Protein AF-0000000080536271 (afdb_homodimer)

Structure (mmCIF, N/CA/C/O backbone):
data_AF-0000000080536271-model_v1
#
loop_
_entity.id
_entity.type
_entity.pdbx_description
1 polymer Ferredoxin
#
loop_
_atom_site.group_PDB
_atom_site.id
_atom_site.type_symbol
_atom_site.label_atom_id
_atom_site.label_alt_id
_atom_site.label_comp_id
_atom_site.label_asym_id
_atom_site.label_entity_id
_atom_site.label_seq_id
_atom_site.pdbx_PDB_ins_code
_atom_site.Cartn_x
_atom_site.Cartn_y
_atom_site.Cartn_z
_atom_site.occupancy
_atom_site.B_iso_or_equiv
_atom_site.auth_seq_id
_atom_site.auth_comp_id
_atom_site.auth_asym_id
_atom_site.auth_atom_id
_atom_site.pdbx_PDB_model_num
ATOM 1 N N . MET A 1 1 ? -22.688 24.406 1.261 1 42.78 1 MET A N 1
ATOM 2 C CA . MET A 1 1 ? -21.469 23.625 1.062 1 42.78 1 MET A CA 1
ATOM 3 C C . MET A 1 1 ? -20.656 23.547 2.35 1 42.78 1 MET A C 1
ATOM 5 O O . MET A 1 1 ? -20.25 24.562 2.893 1 42.78 1 MET A O 1
ATOM 9 N N . THR A 1 2 ? -21.062 22.594 3.182 1 51.91 2 THR A N 1
ATOM 10 C CA . THR A 1 2 ? -20.422 22.609 4.492 1 51.91 2 THR A CA 1
ATOM 11 C C . THR A 1 2 ? -18.906 22.75 4.355 1 51.91 2 THR A C 1
ATOM 13 O O . THR A 1 2 ? -18.312 22.203 3.43 1 51.91 2 THR A O 1
ATOM 16 N N . ALA A 1 3 ? -18.406 23.797 4.797 1 64.56 3 ALA A N 1
ATOM 17 C CA . ALA A 1 3 ? -16.984 24.078 4.746 1 64.56 3 ALA A CA 1
ATOM 18 C C . ALA A 1 3 ? -16.172 22.844 5.129 1 64.56 3 ALA A C 1
ATOM 20 O O . ALA A 1 3 ? -16.562 22.078 6.012 1 64.56 3 ALA A O 1
ATOM 21 N N . PRO A 1 4 ? -15.195 22.516 4.277 1 75.56 4 PRO A N 1
ATOM 22 C CA . PRO A 1 4 ? -14.375 21.359 4.672 1 75.56 4 PRO A CA 1
ATOM 23 C C . PRO A 1 4 ? -13.891 21.453 6.117 1 75.56 4 PRO A C 1
ATOM 25 O O . PRO A 1 4 ? -13.578 22.547 6.598 1 75.56 4 PRO A O 1
ATOM 28 N N . ALA A 1 5 ? -14.109 20.484 6.859 1 90.81 5 ALA A N 1
ATOM 29 C CA . ALA A 1 5 ? -13.656 20.422 8.25 1 90.81 5 ALA A CA 1
ATOM 30 C C . ALA A 1 5 ? -12.141 20.328 8.328 1 90.81 5 ALA A C 1
ATOM 32 O O . ALA A 1 5 ? -11.516 19.609 7.539 1 90.81 5 ALA A O 1
ATOM 33 N N . ALA A 1 6 ? -11.539 21.234 9.281 1 97.44 6 ALA A N 1
ATOM 34 C CA . ALA A 1 6 ? -10.102 21.156 9.523 1 97.44 6 ALA A CA 1
ATOM 35 C C . ALA A 1 6 ? -9.703 19.766 10.016 1 97.44 6 ALA A C 1
ATOM 37 O O . ALA A 1 6 ? -10.445 19.125 10.766 1 97.44 6 ALA A O 1
ATOM 38 N N . LEU A 1 7 ? -8.477 19.375 9.523 1 98.5 7 LEU A N 1
ATOM 39 C CA . LEU A 1 7 ? -7.93 18.125 10.016 1 98.5 7 LEU A CA 1
ATOM 40 C C . LEU A 1 7 ? -7.41 18.281 11.445 1 98.5 7 LEU A C 1
ATOM 42 O O . LEU A 1 7 ? -7.637 17.422 12.289 1 98.5 7 LEU A O 1
ATOM 46 N N . ILE A 1 8 ? -6.719 19.391 11.703 1 98.62 8 ILE A N 1
ATOM 47 C CA . ILE A 1 8 ? -6.027 19.625 12.961 1 98.62 8 ILE A CA 1
ATOM 48 C C . ILE A 1 8 ? -5.543 21.078 13.016 1 98.62 8 ILE A C 1
ATOM 50 O O . ILE A 1 8 ? -5.363 21.719 11.977 1 98.62 8 ILE A O 1
ATOM 54 N N . ALA A 1 9 ? -5.367 21.594 14.18 1 98.75 9 ALA A N 1
ATOM 55 C CA . ALA A 1 9 ? -4.688 22.875 14.328 1 98.75 9 ALA A CA 1
ATOM 56 C C . ALA A 1 9 ? -3.189 22.734 14.078 1 98.75 9 ALA A C 1
ATOM 58 O O . ALA A 1 9 ? -2.568 21.766 14.516 1 98.75 9 ALA A O 1
ATOM 59 N N . LEU A 1 10 ? -2.605 23.719 13.375 1 98.75 10 LEU A N 1
ATOM 60 C CA . LEU A 1 10 ? -1.175 23.672 13.094 1 98.75 10 LEU A CA 1
ATOM 61 C C . LEU A 1 10 ? -0.371 23.578 14.383 1 98.75 10 LEU A C 1
ATOM 63 O O . LEU A 1 10 ? 0.585 22.812 14.469 1 98.75 10 LEU A O 1
ATOM 67 N N . ASP A 1 11 ? -0.812 24.281 15.43 1 98.5 11 ASP A N 1
ATOM 68 C CA . ASP A 1 11 ? -0.048 24.375 16.672 1 98.5 11 ASP A CA 1
ATOM 69 C C . ASP A 1 11 ? -0.195 23.109 17.5 1 98.5 11 ASP A C 1
ATOM 71 O O . ASP A 1 11 ? 0.504 22.922 18.5 1 98.5 11 ASP A O 1
ATOM 75 N N . ALA A 1 12 ? -1.083 22.203 17.094 1 98.56 12 ALA A N 1
ATOM 76 C CA . ALA A 1 12 ? -1.196 20.906 17.75 1 98.56 12 ALA A CA 1
ATOM 77 C C . ALA A 1 12 ? -0.072 19.969 17.328 1 98.56 12 ALA A C 1
ATOM 79 O O . ALA A 1 12 ? 0.157 18.938 17.953 1 98.56 12 ALA A O 1
ATOM 80 N N . ILE A 1 13 ? 0.615 20.312 16.219 1 98.69 13 ILE A N 1
ATOM 81 C CA . ILE A 1 13 ? 1.808 19.594 15.789 1 98.69 13 ILE A CA 1
ATOM 82 C C . ILE A 1 13 ? 3.051 20.422 16.109 1 98.69 13 ILE A C 1
ATOM 84 O O . ILE A 1 13 ? 3.23 21.516 15.57 1 98.69 13 ILE A O 1
ATOM 88 N N . ALA A 1 14 ? 3.861 19.891 16.984 1 98.44 14 ALA A N 1
ATOM 89 C CA . ALA A 1 14 ? 5.113 20.594 17.234 1 98.44 14 ALA A CA 1
ATOM 90 C C . ALA A 1 14 ? 5.926 20.734 15.938 1 98.44 14 ALA A C 1
ATOM 92 O O . ALA A 1 14 ? 5.883 19.844 15.078 1 98.44 14 ALA A O 1
ATOM 93 N N . ASP A 1 15 ? 6.684 21.828 15.805 1 98.31 15 ASP A N 1
ATOM 94 C CA . ASP A 1 15 ? 7.539 21.984 14.633 1 98.31 15 ASP A CA 1
ATOM 95 C C . ASP A 1 15 ? 8.539 20.844 14.523 1 98.31 15 ASP A C 1
ATOM 97 O O . ASP A 1 15 ? 9.172 20.469 15.508 1 98.31 15 ASP A O 1
ATOM 101 N N . GLY A 1 16 ? 8.633 20.234 13.375 1 97.81 16 GLY A N 1
ATOM 102 C CA . GLY A 1 16 ? 9.547 19.125 13.141 1 97.81 16 GLY A CA 1
ATOM 103 C C . GLY A 1 16 ? 9.008 17.797 13.625 1 97.81 16 GLY A C 1
ATOM 104 O O . GLY A 1 16 ? 9.734 16.812 13.688 1 97.81 16 GLY A O 1
ATOM 105 N N . ALA A 1 17 ? 7.691 17.75 13.953 1 98.25 17 ALA A N 1
ATOM 106 C CA . ALA A 1 17 ? 7.129 16.547 14.539 1 98.25 17 ALA A CA 1
ATOM 107 C C . ALA A 1 17 ? 6.051 15.945 13.633 1 98.25 17 ALA A C 1
ATOM 109 O O . ALA A 1 17 ? 5.664 16.562 12.633 1 98.25 17 ALA A O 1
ATOM 110 N N . PHE A 1 18 ? 5.707 14.742 13.953 1 98.75 18 PHE A N 1
ATOM 111 C CA . PHE A 1 18 ? 4.641 14.023 13.266 1 98.75 18 PHE A CA 1
ATOM 112 C C . PHE A 1 18 ? 3.34 14.102 14.047 1 98.75 18 PHE A C 1
ATOM 114 O O . PHE A 1 18 ? 3.354 14.289 15.266 1 98.75 18 PHE A O 1
ATOM 121 N N . ALA A 1 19 ? 2.268 13.938 13.391 1 98.75 19 ALA A N 1
ATOM 122 C CA . ALA A 1 19 ? 0.952 13.695 13.977 1 98.75 19 ALA A CA 1
ATOM 123 C C . ALA A 1 19 ? 0.14 12.727 13.117 1 98.75 19 ALA A C 1
ATOM 125 O O . ALA A 1 19 ? 0.447 12.523 11.938 1 98.75 19 ALA A O 1
ATOM 126 N N . GLU A 1 20 ? -0.787 12.062 13.711 1 98.81 20 GLU A N 1
ATOM 127 C CA . GLU A 1 20 ? -1.735 11.203 13.016 1 98.81 20 GLU A CA 1
ATOM 128 C C . GLU A 1 20 ? -3.145 11.781 13.055 1 98.81 20 GLU A C 1
ATOM 130 O O . GLU A 1 20 ? -3.578 12.305 14.086 1 98.81 20 GLU A O 1
ATOM 135 N N . VAL A 1 21 ? -3.85 11.789 11.922 1 98.62 21 VAL A N 1
ATOM 136 C CA . VAL A 1 21 ? -5.25 12.188 11.875 1 98.62 21 VAL A CA 1
ATOM 137 C C . VAL A 1 21 ? -6.027 11.25 10.961 1 98.62 21 VAL A C 1
ATOM 139 O O . VAL A 1 21 ? -5.441 10.602 10.086 1 98.62 21 VAL A O 1
ATOM 142 N N . GLU A 1 22 ? -7.305 11.086 11.227 1 97.81 22 GLU A N 1
ATOM 143 C CA . GLU A 1 22 ? -8.211 10.438 10.281 1 97.81 22 GLU A CA 1
ATOM 144 C C . GLU A 1 22 ? -8.836 11.453 9.328 1 97.81 22 GLU A C 1
ATOM 146 O O . GLU A 1 22 ? -9.219 12.547 9.75 1 97.81 22 GLU A O 1
ATOM 151 N N . ALA A 1 23 ? -8.922 11.125 8.086 1 97.56 23 ALA A N 1
ATOM 152 C CA . ALA A 1 23 ? -9.523 11.992 7.074 1 97.56 23 ALA A CA 1
ATOM 153 C C . ALA A 1 23 ? -10.258 11.172 6.016 1 97.56 23 ALA A C 1
ATOM 155 O O . ALA A 1 23 ? -9.945 9.992 5.805 1 97.56 23 ALA A O 1
ATOM 156 N N . VAL A 1 24 ? -11.242 11.797 5.336 1 95.81 24 VAL A N 1
ATOM 157 C CA . VAL A 1 24 ? -11.906 11.156 4.207 1 95.81 24 VAL A CA 1
ATOM 158 C C . VAL A 1 24 ? -11.117 11.422 2.926 1 95.81 24 VAL A C 1
ATOM 160 O O . VAL A 1 24 ? -11.016 12.562 2.477 1 95.81 24 VAL A O 1
ATOM 163 N N . VAL A 1 25 ? -10.516 10.383 2.443 1 93.44 25 VAL A N 1
ATOM 164 C CA . VAL A 1 25 ? -9.773 10.445 1.19 1 93.44 25 VAL A CA 1
ATOM 165 C C . VAL A 1 25 ? -10.422 9.523 0.159 1 93.44 25 VAL A C 1
ATOM 167 O O . VAL A 1 25 ? -10.609 8.328 0.41 1 93.44 25 VAL A O 1
ATOM 170 N N . ASP A 1 26 ? -10.805 10.086 -0.942 1 88.94 26 ASP A N 1
ATOM 171 C CA . ASP A 1 26 ? -11.461 9.336 -2.01 1 88.94 26 ASP A CA 1
ATOM 172 C C . ASP A 1 26 ? -12.688 8.586 -1.488 1 88.94 26 ASP A C 1
ATOM 174 O O . ASP A 1 26 ? -12.93 7.441 -1.873 1 88.94 26 ASP A O 1
ATOM 178 N N . GLY A 1 27 ? -13.297 9.25 -0.537 1 91.5 27 GLY A N 1
ATOM 179 C CA . GLY A 1 27 ? -14.562 8.727 -0.056 1 91.5 27 GLY A CA 1
ATOM 180 C C . GLY A 1 27 ? -14.414 7.75 1.097 1 91.5 27 GLY A C 1
ATOM 181 O O . GLY A 1 27 ? -15.406 7.281 1.654 1 91.5 27 GLY A O 1
ATOM 182 N N . ASP A 1 28 ? -13.227 7.473 1.483 1 94.44 28 ASP A N 1
ATOM 183 C CA . ASP A 1 28 ? -12.977 6.508 2.551 1 94.44 28 ASP A CA 1
ATOM 184 C C . ASP A 1 28 ? -12.281 7.172 3.736 1 94.44 28 ASP A C 1
ATOM 186 O O . ASP A 1 28 ? -11.523 8.125 3.562 1 94.44 28 ASP A O 1
ATOM 190 N N . ALA A 1 29 ? -12.57 6.637 4.906 1 96.44 29 ALA A N 1
ATOM 191 C CA . ALA A 1 29 ? -11.82 7.066 6.082 1 96.44 29 ALA A CA 1
ATOM 192 C C . ALA A 1 29 ? -10.398 6.512 6.066 1 96.44 29 ALA A C 1
ATOM 194 O O . ALA A 1 29 ? -10.203 5.293 6.035 1 96.44 29 ALA A O 1
ATOM 195 N N . GLU A 1 30 ? -9.445 7.383 6.039 1 97.06 30 GLU A N 1
ATOM 196 C CA . GLU A 1 30 ? -8.039 6.996 5.984 1 97.06 30 GLU A CA 1
ATOM 197 C C . GLU A 1 30 ? -7.25 7.617 7.133 1 97.06 30 GLU A C 1
ATOM 199 O O . GLU A 1 30 ? -7.52 8.758 7.531 1 97.06 30 GLU A O 1
ATOM 204 N N . SER A 1 31 ? -6.262 6.879 7.621 1 98.38 31 SER A N 1
ATOM 205 C CA . SER A 1 31 ? -5.281 7.43 8.547 1 98.38 31 SER A CA 1
ATOM 206 C C . SER A 1 31 ? -4.141 8.117 7.805 1 98.38 31 SER A C 1
ATOM 208 O O . SER A 1 31 ? -3.592 7.562 6.852 1 98.38 31 SER A O 1
ATOM 210 N N . LEU A 1 32 ? -3.816 9.336 8.25 1 98.81 32 LEU A N 1
ATOM 211 C CA . LEU A 1 32 ? -2.723 10.094 7.652 1 98.81 32 LEU A CA 1
ATOM 212 C C . LEU A 1 32 ? -1.604 10.32 8.664 1 98.81 32 LEU A C 1
ATOM 214 O O . LEU A 1 32 ? -1.862 10.484 9.859 1 98.81 32 LEU A O 1
ATOM 218 N N . VAL A 1 33 ? -0.372 10.32 8.188 1 98.88 33 VAL A N 1
ATOM 219 C CA . VAL A 1 33 ? 0.74 10.898 8.938 1 98.88 33 VAL A CA 1
ATOM 220 C C . VAL A 1 33 ? 1.027 12.305 8.43 1 98.88 33 VAL A C 1
ATOM 222 O O . VAL A 1 33 ? 1.15 12.523 7.219 1 98.88 33 VAL A O 1
ATOM 225 N N . LEU A 1 34 ? 1.017 13.234 9.336 1 98.88 34 LEU A N 1
ATOM 226 C CA . LEU A 1 34 ? 1.375 14.625 9.062 1 98.88 34 LEU A CA 1
ATOM 227 C C . LEU A 1 34 ? 2.779 14.93 9.57 1 98.88 34 LEU A C 1
ATOM 229 O O . LEU A 1 34 ? 3.182 14.445 10.625 1 98.88 34 LEU A O 1
ATOM 233 N N . TYR A 1 35 ? 3.51 15.688 8.828 1 98.88 35 TYR A N 1
ATOM 234 C CA . TYR A 1 35 ? 4.793 16.234 9.25 1 98.88 35 TYR A CA 1
ATOM 235 C C . TYR A 1 35 ? 4.785 17.766 9.148 1 98.88 35 TYR A C 1
ATOM 237 O O . TYR A 1 35 ? 4.527 18.312 8.078 1 98.88 35 TYR A O 1
ATOM 245 N N . ARG A 1 36 ? 5.082 18.422 10.242 1 98.69 36 ARG A N 1
ATOM 246 C CA . ARG A 1 36 ? 5.16 19.875 10.219 1 98.69 36 ARG A CA 1
ATOM 247 C C . ARG A 1 36 ? 6.598 20.344 10.016 1 98.69 36 ARG A C 1
ATOM 249 O O . ARG A 1 36 ? 7.512 19.875 10.695 1 98.69 36 ARG A O 1
ATOM 256 N N . ASP A 1 37 ? 6.789 21.188 9.148 1 98 37 ASP A N 1
ATOM 257 C CA . ASP A 1 37 ? 8.031 21.906 8.891 1 98 37 ASP A CA 1
ATOM 258 C C . ASP A 1 37 ? 7.789 23.422 8.82 1 98 37 ASP A C 1
ATOM 260 O O . ASP A 1 37 ? 7.512 23.953 7.742 1 98 37 ASP A O 1
ATOM 264 N N . GLY A 1 38 ? 7.977 24.047 9.938 1 97.88 38 GLY A N 1
ATOM 265 C CA . GLY A 1 38 ? 7.613 25.453 10.039 1 97.88 38 GLY A CA 1
ATOM 266 C C . GLY A 1 38 ? 6.137 25.703 9.797 1 97.88 38 GLY A C 1
ATOM 267 O O . GLY A 1 38 ? 5.285 25.172 10.516 1 97.88 38 GLY A O 1
ATOM 268 N N . ALA A 1 39 ? 5.844 26.469 8.75 1 98.12 39 ALA A N 1
ATOM 269 C CA . ALA A 1 39 ? 4.461 26.812 8.43 1 98.12 39 ALA A CA 1
ATOM 270 C C . ALA A 1 39 ? 3.859 25.812 7.449 1 98.12 39 ALA A C 1
ATOM 272 O O . ALA A 1 39 ? 2.68 25.922 7.102 1 98.12 39 ALA A O 1
ATOM 273 N N . GLN A 1 40 ? 4.645 24.891 7.051 1 97.69 40 GLN A N 1
ATOM 274 C CA . GLN A 1 40 ? 4.195 23.906 6.062 1 97.69 40 GLN A CA 1
ATOM 275 C C . GLN A 1 40 ? 3.9 22.562 6.715 1 97.69 40 GLN A C 1
ATOM 277 O O . GLN A 1 40 ? 4.477 22.234 7.754 1 97.69 40 GLN A O 1
ATOM 282 N N . VAL A 1 41 ? 2.93 21.891 6.156 1 98.69 41 VAL A N 1
ATOM 283 C CA . VAL A 1 41 ? 2.611 20.531 6.57 1 98.69 41 VAL A CA 1
ATOM 284 C C . VAL A 1 41 ? 2.578 19.609 5.352 1 98.69 41 VAL A C 1
ATOM 286 O O . VAL A 1 41 ? 2.035 19.984 4.309 1 98.69 41 VAL A O 1
ATOM 289 N N . ARG A 1 42 ? 3.24 18.484 5.457 1 98.62 42 ARG A N 1
ATOM 290 C CA . ARG A 1 42 ? 3.113 17.391 4.48 1 98.62 42 ARG A CA 1
ATOM 291 C C . ARG A 1 42 ? 2.299 16.234 5.051 1 98.62 42 ARG A C 1
ATOM 293 O O . ARG A 1 42 ? 2.314 16 6.258 1 98.62 42 ARG A O 1
ATOM 300 N N . ALA A 1 43 ? 1.587 15.602 4.188 1 98.75 43 ALA A N 1
ATOM 301 C CA . ALA A 1 43 ? 0.743 14.492 4.621 1 98.75 43 ALA A CA 1
ATOM 302 C C . ALA A 1 43 ? 0.88 13.297 3.676 1 98.75 43 ALA A C 1
ATOM 304 O O . ALA A 1 43 ? 0.995 13.469 2.461 1 98.75 43 ALA A O 1
ATOM 305 N N . PHE A 1 44 ? 0.848 12.141 4.188 1 98.44 44 PHE A N 1
ATOM 306 C CA . PHE A 1 44 ? 0.842 10.859 3.479 1 98.44 44 PHE A CA 1
ATOM 307 C C . PHE A 1 44 ? -0.181 9.914 4.09 1 98.44 44 PHE A C 1
ATOM 309 O O . PHE A 1 44 ? -0.566 10.062 5.25 1 98.44 44 PHE A O 1
ATOM 316 N N . LEU A 1 45 ? -0.667 8.984 3.271 1 98.19 45 LEU A N 1
ATOM 317 C CA . LEU A 1 45 ? -1.376 7.879 3.904 1 98.19 45 LEU A CA 1
ATOM 318 C C . LEU A 1 45 ? -0.484 7.168 4.918 1 98.19 45 LEU A C 1
ATOM 320 O O . LEU A 1 45 ? 0.696 6.926 4.652 1 98.19 45 LEU A O 1
ATOM 324 N N . ASN A 1 46 ? -0.979 6.855 6.086 1 98.69 46 ASN A N 1
ATOM 325 C CA . ASN A 1 46 ? -0.262 6.148 7.145 1 98.69 46 ASN A CA 1
ATOM 326 C C . ASN A 1 46 ? -0.154 4.656 6.844 1 98.69 46 ASN A C 1
ATOM 328 O O . ASN A 1 46 ? -0.52 3.822 7.676 1 98.69 46 ASN A O 1
ATOM 332 N N . ILE A 1 47 ? 0.338 4.355 5.672 1 97.56 47 ILE A N 1
ATOM 333 C CA . ILE A 1 47 ? 0.472 2.998 5.156 1 97.56 47 ILE A CA 1
ATOM 334 C C . ILE A 1 47 ? 1.81 2.85 4.438 1 97.56 47 ILE A C 1
ATOM 336 O O . ILE A 1 47 ? 2.133 3.641 3.545 1 97.56 47 ILE A O 1
ATOM 340 N N . CYS A 1 48 ? 2.584 1.888 4.805 1 97.62 48 CYS A N 1
ATOM 341 C CA . CYS A 1 48 ? 3.875 1.644 4.168 1 97.62 48 CYS A CA 1
ATOM 342 C C . CYS A 1 48 ? 3.705 0.848 2.879 1 97.62 48 CYS A C 1
ATOM 344 O O . CYS A 1 48 ? 3.059 -0.201 2.871 1 97.62 48 CYS A O 1
ATOM 346 N N . PRO A 1 49 ? 4.246 1.227 1.81 1 95.31 49 PRO A N 1
ATOM 347 C CA . PRO A 1 49 ? 4.07 0.524 0.536 1 95.31 49 PRO A CA 1
ATOM 348 C C . PRO A 1 49 ? 4.723 -0.856 0.529 1 95.31 49 PRO A C 1
ATOM 350 O O . PRO A 1 49 ? 4.473 -1.657 -0.375 1 95.31 49 PRO A O 1
ATOM 353 N N . HIS A 1 50 ? 5.539 -1.218 1.528 1 94.12 50 HIS A N 1
ATOM 354 C CA . HIS A 1 50 ? 6.23 -2.502 1.583 1 94.12 50 HIS A CA 1
ATOM 355 C C . HIS A 1 50 ? 5.238 -3.654 1.698 1 94.12 50 HIS A C 1
ATOM 357 O O . HIS A 1 50 ? 5.281 -4.598 0.903 1 94.12 50 HIS A O 1
ATOM 363 N N . ALA A 1 51 ? 4.34 -3.475 2.68 1 93 51 ALA A N 1
ATOM 364 C CA . ALA A 1 51 ? 3.418 -4.578 2.936 1 93 51 ALA A CA 1
ATOM 365 C C . ALA A 1 51 ? 2.057 -4.062 3.395 1 93 51 ALA A C 1
ATOM 367 O O . ALA A 1 51 ? 1.254 -4.82 3.945 1 93 51 ALA A O 1
ATOM 368 N N . GLY A 1 52 ? 1.841 -2.754 3.285 1 94.5 52 GLY A N 1
ATOM 369 C CA . GLY A 1 52 ? 0.536 -2.189 3.588 1 94.5 52 GLY A CA 1
ATOM 370 C C . GLY A 1 52 ? 0.293 -2.012 5.074 1 94.5 52 GLY A C 1
ATOM 371 O O . GLY A 1 52 ? -0.842 -1.786 5.5 1 94.5 52 GLY A O 1
ATOM 372 N N . ARG A 1 53 ? 1.331 -2.092 5.793 1 95.88 53 ARG A N 1
ATOM 373 C CA . ARG A 1 53 ? 1.196 -1.908 7.234 1 95.88 53 ARG A CA 1
ATOM 374 C C . ARG A 1 53 ? 1.244 -0.429 7.605 1 95.88 53 ARG A C 1
ATOM 376 O O . ARG A 1 53 ? 1.771 0.389 6.848 1 95.88 53 ARG A O 1
ATOM 383 N N . ARG A 1 54 ? 0.717 -0.165 8.812 1 97.38 54 ARG A N 1
ATOM 384 C CA . ARG A 1 54 ? 0.82 1.201 9.312 1 97.38 54 ARG A CA 1
ATOM 385 C C . ARG A 1 54 ? 2.273 1.576 9.586 1 97.38 54 ARG A C 1
ATOM 387 O O . ARG A 1 54 ? 3.057 0.748 10.055 1 97.38 54 ARG A O 1
ATOM 394 N N . LEU A 1 55 ? 2.537 2.869 9.438 1 98.62 55 LEU A N 1
ATOM 395 C CA . LEU A 1 55 ? 3.875 3.402 9.664 1 98.62 55 LEU A CA 1
ATOM 396 C C . LEU A 1 55 ? 4.137 3.594 11.156 1 98.62 55 LEU A C 1
ATOM 398 O O . LEU A 1 55 ? 5.266 3.434 11.617 1 98.62 55 LEU A O 1
ATOM 402 N N . ASP A 1 56 ? 3.129 3.99 11.922 1 98.62 56 ASP A N 1
ATOM 403 C CA . ASP A 1 56 ? 3.287 4.27 13.344 1 98.62 56 ASP A CA 1
ATOM 404 C C . ASP A 1 56 ? 3.256 2.982 14.164 1 98.62 56 ASP A C 1
ATOM 406 O O . ASP A 1 56 ? 2.568 2.025 13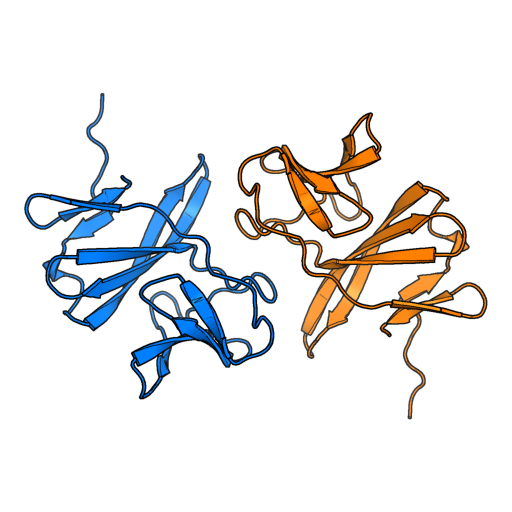.797 1 98.62 56 ASP A O 1
ATOM 410 N N . TRP A 1 57 ? 4.035 2.908 15.203 1 98 57 TRP A N 1
ATOM 411 C CA . TRP A 1 57 ? 4.105 1.686 15.992 1 98 57 TRP A CA 1
ATOM 412 C C . TRP A 1 57 ? 2.959 1.621 17 1 98 57 TRP A C 1
ATOM 414 O O . TRP A 1 57 ? 2.678 0.56 17.562 1 98 57 TRP A O 1
ATOM 424 N N . ALA A 1 58 ? 2.389 2.717 17.312 1 97.88 58 ALA A N 1
ATOM 425 C CA . ALA A 1 58 ? 1.138 2.943 18.031 1 97.88 58 ALA A CA 1
ATOM 426 C C . ALA A 1 58 ? 0.399 4.16 17.484 1 97.88 58 ALA A C 1
ATOM 428 O O . ALA A 1 58 ? 0.984 4.977 16.766 1 97.88 58 ALA A O 1
ATOM 429 N N . PRO A 1 59 ? -0.931 4.262 17.688 1 96.44 59 PRO A N 1
ATOM 430 C CA . PRO A 1 59 ? -1.678 5.363 17.062 1 96.44 59 PRO A CA 1
ATOM 431 C C . PRO A 1 59 ? -1.021 6.723 17.297 1 96.44 59 PRO A C 1
ATOM 433 O O . PRO A 1 59 ? -0.977 7.207 18.422 1 96.44 59 PRO A O 1
ATOM 436 N N . GLY A 1 60 ? -0.472 7.273 16.25 1 97.44 60 GLY A N 1
ATOM 437 C CA . GLY A 1 60 ? 0.1 8.609 16.281 1 97.44 60 GLY A CA 1
ATOM 438 C C . GLY A 1 60 ? 1.538 8.633 16.766 1 97.44 60 GLY A C 1
ATOM 439 O O . GLY A 1 60 ? 2.145 9.703 16.875 1 97.44 60 GLY A O 1
ATOM 440 N N . GLN A 1 61 ? 2.072 7.438 17.125 1 98.38 61 GLN A N 1
ATOM 441 C CA . GLN A 1 61 ? 3.457 7.348 17.578 1 98.38 61 GLN A CA 1
ATOM 442 C C . GLN A 1 61 ? 4.371 6.863 16.453 1 98.38 61 GLN A C 1
ATOM 444 O O . GLN A 1 61 ? 4.309 5.695 16.047 1 98.38 61 GLN A O 1
ATOM 449 N N . PHE A 1 62 ? 5.277 7.785 15.984 1 98.75 62 PHE A N 1
ATOM 450 C CA . PHE A 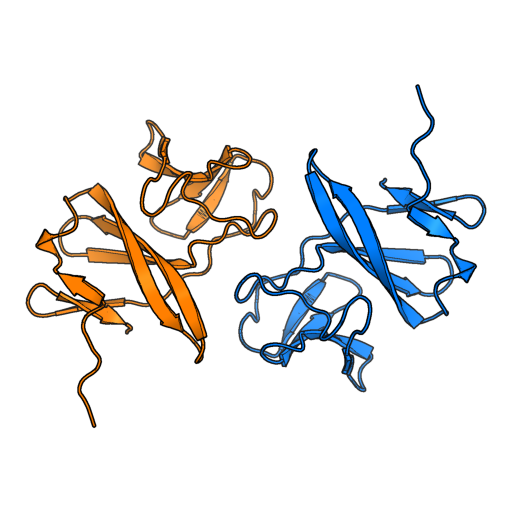1 62 ? 6.113 7.527 14.82 1 98.75 62 PHE A CA 1
ATOM 451 C C . PHE A 1 62 ? 7.59 7.5 15.211 1 98.75 62 PHE A C 1
ATOM 453 O O . PHE A 1 62 ? 7.992 8.148 16.172 1 98.75 62 PHE A O 1
ATOM 460 N N . LEU A 1 63 ? 8.32 6.766 14.438 1 98.5 63 LEU A N 1
ATOM 461 C CA . LEU A 1 63 ? 9.773 6.738 14.586 1 98.5 63 LEU A CA 1
ATOM 462 C C . LEU A 1 63 ? 10.438 7.688 13.594 1 98.5 63 LEU A C 1
ATOM 464 O O . LEU A 1 63 ? 10.023 7.77 12.438 1 98.5 63 LEU A O 1
ATOM 468 N N . LYS A 1 64 ? 11.359 8.445 14.07 1 98 64 LYS A N 1
ATOM 469 C CA . LYS A 1 64 ? 12.18 9.328 13.25 1 98 64 LYS A CA 1
ATOM 470 C C . LYS A 1 64 ? 13.664 8.977 13.391 1 98 64 LYS A C 1
ATOM 472 O O . LYS A 1 64 ? 14.164 8.812 14.508 1 98 64 LYS A O 1
ATOM 477 N N . SER A 1 65 ? 14.336 8.852 12.305 1 97.75 65 SER A N 1
ATOM 478 C CA . SER A 1 65 ? 15.766 8.562 12.352 1 97.75 65 SER A CA 1
ATOM 479 C C . SER A 1 65 ? 16.562 9.781 12.805 1 97.75 65 SER A C 1
ATOM 481 O O . SER A 1 65 ? 16.031 10.883 12.875 1 97.75 65 SER A O 1
ATOM 483 N N . ARG A 1 66 ? 17.844 9.531 13.055 1 95.81 66 ARG A N 1
ATOM 484 C CA . ARG A 1 66 ? 18.734 10.625 13.445 1 95.81 66 ARG A CA 1
ATOM 485 C C . ARG A 1 66 ? 18.844 11.664 12.336 1 95.81 66 ARG A C 1
ATOM 487 O O . ARG A 1 66 ? 19 12.859 12.609 1 95.81 66 ARG A O 1
ATOM 494 N N . GLU A 1 67 ? 18.672 11.18 11.07 1 96.38 67 GLU A N 1
ATOM 495 C CA . GLU A 1 67 ? 18.781 12.047 9.898 1 96.38 67 GLU A CA 1
ATOM 496 C C . GLU A 1 67 ? 17.453 12.75 9.609 1 96.38 67 GLU A C 1
ATOM 498 O O . GLU A 1 67 ? 17.359 13.555 8.68 1 96.38 67 GLU A O 1
ATOM 503 N N . GLY A 1 68 ? 16.453 12.484 10.367 1 96.69 68 GLY A N 1
ATOM 504 C CA . GLY A 1 68 ? 15.188 13.203 10.266 1 96.69 68 GLY A CA 1
ATOM 505 C C . GLY A 1 68 ? 14.188 12.531 9.344 1 96.69 68 GLY A C 1
ATOM 506 O O . GLY A 1 68 ? 13.242 13.172 8.883 1 96.69 68 GLY A O 1
ATOM 507 N N . HIS A 1 69 ? 14.32 11.25 9.023 1 98.31 69 HIS A N 1
ATOM 508 C CA . HIS A 1 69 ? 13.422 10.523 8.125 1 98.31 69 HIS A CA 1
ATOM 509 C C . HIS A 1 69 ? 12.312 9.828 8.906 1 98.31 69 HIS A C 1
ATOM 511 O O . HIS A 1 69 ? 12.492 9.492 10.086 1 98.31 69 HIS A O 1
ATOM 517 N N . LEU A 1 70 ? 11.172 9.625 8.281 1 98.81 70 LEU A N 1
ATOM 518 C CA . LEU A 1 70 ? 10.109 8.789 8.828 1 98.81 70 LEU A CA 1
ATOM 519 C C . LEU A 1 70 ? 10.453 7.309 8.688 1 98.81 70 LEU A C 1
ATOM 521 O O . LEU A 1 70 ? 10.82 6.855 7.605 1 98.81 70 LEU A O 1
ATOM 525 N N . VAL A 1 71 ? 10.406 6.59 9.781 1 98.81 71 VAL A N 1
ATOM 526 C CA . VAL A 1 71 ? 10.773 5.176 9.758 1 98.81 71 VAL A CA 1
ATOM 527 C C . VAL A 1 71 ? 9.555 4.324 10.109 1 98.81 71 VAL A C 1
ATOM 529 O O . VAL A 1 71 ? 8.906 4.547 11.133 1 98.81 71 VAL A O 1
ATOM 532 N N . CYS A 1 72 ? 9.219 3.449 9.227 1 98.56 72 CYS A N 1
ATOM 533 C CA . CYS A 1 72 ? 8.156 2.498 9.531 1 98.56 72 CYS A CA 1
ATOM 534 C C . CYS A 1 72 ? 8.594 1.511 10.602 1 98.56 72 CYS A C 1
ATOM 536 O O . CYS A 1 72 ? 9.617 0.836 10.445 1 98.56 72 CYS A O 1
ATOM 538 N N . ALA A 1 73 ? 7.82 1.293 11.531 1 96.5 73 ALA A N 1
ATOM 539 C CA . ALA A 1 73 ? 8.188 0.494 12.695 1 96.5 73 ALA A CA 1
ATOM 540 C C . ALA A 1 73 ? 8.117 -0.998 12.383 1 96.5 73 ALA A C 1
ATOM 542 O O . ALA A 1 73 ? 8.688 -1.817 13.109 1 96.5 73 ALA A O 1
ATOM 543 N N . ALA A 1 74 ? 7.391 -1.369 11.383 1 95.69 74 ALA A N 1
ATOM 544 C CA . ALA A 1 74 ? 7.145 -2.785 11.117 1 95.69 74 ALA A CA 1
ATOM 545 C C . ALA A 1 74 ? 8.406 -3.471 10.602 1 95.69 74 ALA A C 1
ATOM 547 O O . ALA A 1 74 ? 8.875 -4.445 11.195 1 95.69 74 ALA A O 1
ATOM 548 N N . HIS A 1 75 ? 9.07 -2.91 9.531 1 95.94 75 HIS A N 1
ATOM 549 C CA . HIS A 1 75 ? 10.219 -3.578 8.922 1 95.94 75 HIS A CA 1
ATOM 550 C C . HIS A 1 75 ? 11.391 -2.621 8.758 1 95.94 75 HIS A C 1
ATOM 552 O O . HIS A 1 75 ? 12.391 -2.961 8.125 1 95.94 75 HIS A O 1
ATOM 558 N N . GLY A 1 76 ? 11.156 -1.368 9.133 1 97.62 76 GLY A N 1
ATOM 559 C CA . GLY A 1 76 ? 12.289 -0.458 9.242 1 97.62 76 GLY A CA 1
ATOM 560 C C . GLY A 1 76 ? 12.516 0.365 7.988 1 97.62 76 GLY A C 1
ATOM 561 O O . GLY A 1 76 ? 13.57 0.973 7.824 1 97.62 76 GLY A O 1
ATOM 562 N N . ALA A 1 77 ? 11.586 0.412 7.098 1 98.25 77 ALA A N 1
ATOM 563 C CA . ALA A 1 77 ? 11.711 1.275 5.926 1 98.25 77 ALA A CA 1
ATOM 564 C C . ALA A 1 77 ? 11.828 2.74 6.332 1 98.25 77 ALA A C 1
ATOM 566 O O . ALA A 1 77 ? 11.117 3.195 7.238 1 98.25 77 ALA A O 1
ATOM 567 N N . SER A 1 78 ? 12.703 3.473 5.637 1 98.69 78 SER A N 1
ATOM 568 C CA . SER A 1 78 ? 12.906 4.895 5.91 1 98.69 78 SER A CA 1
ATOM 569 C C . SER A 1 78 ? 12.461 5.75 4.727 1 98.69 78 SER A C 1
ATOM 571 O O . SER A 1 78 ? 12.758 5.426 3.574 1 98.69 78 SER A O 1
ATOM 573 N N . PHE A 1 79 ? 11.789 6.844 5.016 1 98.81 79 PHE A N 1
ATOM 574 C CA . PHE A 1 79 ? 11.203 7.676 3.973 1 98.81 79 PHE A CA 1
ATOM 575 C C . PHE A 1 79 ? 11.641 9.125 4.129 1 98.81 79 PHE A C 1
ATOM 577 O O . PHE A 1 79 ? 11.609 9.68 5.23 1 98.81 79 PHE A O 1
ATOM 584 N N . ALA A 1 80 ? 12.055 9.688 3.002 1 98.44 80 ALA A N 1
ATOM 585 C CA . ALA A 1 80 ? 12.312 11.125 2.98 1 98.44 80 ALA A CA 1
ATOM 586 C C . ALA A 1 80 ? 11.023 11.922 3.18 1 98.44 80 ALA A C 1
ATOM 588 O O . ALA A 1 80 ? 9.984 11.57 2.623 1 98.44 80 ALA A O 1
ATOM 589 N N . LEU A 1 81 ? 11.094 12.969 3.916 1 97.25 81 LEU A N 1
ATOM 590 C CA . LEU A 1 81 ? 9.883 13.68 4.328 1 97.25 81 LEU A CA 1
ATOM 591 C C . LEU A 1 81 ? 9.461 14.695 3.275 1 97.25 81 LEU A C 1
ATOM 593 O O . LEU A 1 81 ? 8.32 15.164 3.287 1 97.25 81 LEU A O 1
ATOM 597 N N . ASP A 1 82 ? 10.344 15.086 2.451 1 95.5 82 ASP A N 1
ATOM 598 C CA . ASP A 1 82 ? 10 16.062 1.424 1 95.5 82 ASP A CA 1
ATOM 599 C C . ASP A 1 82 ? 9.242 15.406 0.273 1 95.5 82 ASP A C 1
ATOM 601 O O . ASP A 1 82 ? 8.273 15.969 -0.241 1 95.5 82 ASP A O 1
ATOM 605 N N . SER A 1 83 ? 9.609 14.164 -0.101 1 96.25 83 SER A N 1
ATOM 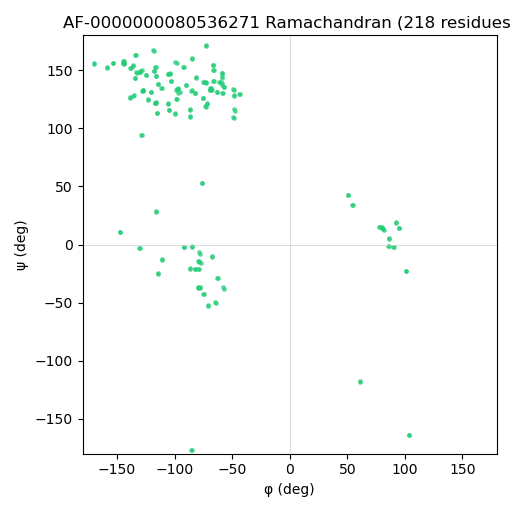606 C CA . SER A 1 83 ? 9.055 13.516 -1.29 1 96.25 83 SER A CA 1
ATOM 607 C C . SER A 1 83 ? 8.219 12.297 -0.921 1 96.25 83 SER A C 1
ATOM 609 O O . SER A 1 83 ? 7.355 11.875 -1.693 1 96.25 83 SER A O 1
ATOM 611 N N . GLY A 1 84 ? 8.484 11.703 0.214 1 97.88 84 GLY A N 1
ATOM 612 C CA . GLY A 1 84 ? 7.871 10.438 0.563 1 97.88 84 GLY A CA 1
ATOM 613 C C . GLY A 1 84 ? 8.625 9.234 0.021 1 97.88 84 GLY A C 1
ATOM 614 O O . GLY A 1 84 ? 8.203 8.094 0.211 1 97.88 84 GLY A O 1
ATOM 615 N N . ASP A 1 85 ? 9.82 9.469 -0.623 1 97.62 85 ASP A N 1
ATOM 616 C CA . ASP A 1 85 ? 10.586 8.383 -1.233 1 97.62 85 ASP A CA 1
ATOM 617 C C . ASP A 1 85 ? 11.156 7.445 -0.17 1 97.62 85 ASP A C 1
ATOM 619 O O . ASP A 1 85 ? 11.672 7.902 0.854 1 97.62 85 ASP A O 1
ATOM 623 N N . CYS A 1 86 ? 11.031 6.184 -0.404 1 98 86 CYS A N 1
ATOM 624 C CA . CYS A 1 86 ? 11.742 5.234 0.444 1 98 86 CYS A CA 1
ATOM 625 C C . CYS A 1 86 ? 13.242 5.258 0.15 1 98 86 CYS A C 1
ATOM 627 O O . CYS A 1 86 ? 13.664 4.926 -0.958 1 98 86 CYS A O 1
ATOM 629 N N . ILE A 1 87 ? 14.023 5.547 1.128 1 98.06 87 ILE A N 1
ATOM 630 C CA . ILE A 1 87 ? 15.445 5.773 0.888 1 98.06 87 ILE A CA 1
ATOM 631 C C . ILE A 1 87 ? 16.266 4.629 1.493 1 98.06 87 ILE A C 1
ATOM 633 O O . ILE A 1 87 ? 17.453 4.508 1.233 1 98.06 87 ILE A O 1
ATOM 637 N N . ALA A 1 88 ? 15.664 3.812 2.32 1 97.69 88 ALA A N 1
ATOM 638 C CA . ALA A 1 88 ? 16.312 2.65 2.932 1 97.69 88 ALA A CA 1
ATOM 639 C C . ALA A 1 88 ? 15.266 1.636 3.402 1 97.69 88 ALA A C 1
ATOM 641 O O . ALA A 1 88 ? 14.156 2.008 3.791 1 97.69 88 ALA A O 1
ATOM 642 N N . GLY A 1 89 ? 15.664 0.338 3.441 1 96.12 89 GLY A N 1
ATOM 643 C CA . GLY A 1 89 ? 14.758 -0.709 3.885 1 96.12 89 GLY A CA 1
ATOM 644 C C . GLY A 1 89 ? 14.188 -1.526 2.742 1 96.12 89 GLY A C 1
ATOM 645 O O . GLY A 1 89 ? 14.695 -1.471 1.618 1 96.12 89 GLY A O 1
ATOM 646 N N . PRO A 1 90 ? 13.156 -2.248 3.004 1 94.62 90 PRO A N 1
ATOM 647 C CA . PRO A 1 90 ? 12.742 -3.318 2.094 1 94.62 90 PRO A CA 1
ATOM 648 C C . PRO A 1 90 ? 11.969 -2.801 0.887 1 94.62 90 PRO A C 1
ATOM 650 O O . PRO A 1 90 ? 11.758 -3.539 -0.079 1 94.62 90 PRO A O 1
ATOM 653 N N . CYS A 1 91 ? 11.484 -1.583 0.859 1 94.56 91 CYS A N 1
ATOM 654 C CA . CYS A 1 91 ? 10.734 -1.09 -0.289 1 94.56 91 CYS A CA 1
ATOM 655 C C . CYS A 1 91 ? 11.469 0.063 -0.966 1 94.56 91 CYS A C 1
ATOM 657 O O . CYS A 1 91 ? 10.836 0.972 -1.508 1 94.56 91 CYS A O 1
ATOM 659 N N . LYS A 1 92 ? 12.734 0.042 -0.849 1 93.94 92 LYS A N 1
ATOM 660 C CA . LYS A 1 92 ? 13.508 1.056 -1.558 1 93.94 92 LYS A CA 1
ATOM 661 C C . LYS A 1 92 ? 13.078 1.152 -3.02 1 93.94 92 LYS A C 1
ATOM 663 O O . LYS A 1 92 ? 12.914 0.132 -3.691 1 93.94 92 LYS A O 1
ATOM 668 N N . GLY A 1 93 ? 12.875 2.383 -3.51 1 89.19 93 GLY A N 1
ATOM 669 C CA . GLY A 1 93 ? 12.414 2.631 -4.867 1 89.19 93 GLY A CA 1
ATOM 670 C C . GLY A 1 93 ? 10.93 2.945 -4.945 1 89.19 93 GLY A C 1
ATOM 671 O O . GLY A 1 93 ? 10.461 3.498 -5.938 1 89.19 93 GLY A O 1
ATOM 672 N N . ASP A 1 94 ? 10.195 2.533 -3.961 1 93.25 94 ASP A N 1
ATOM 673 C CA . ASP A 1 94 ? 8.797 2.936 -3.814 1 93.25 94 ASP A CA 1
ATOM 674 C C . ASP A 1 94 ? 8.688 4.27 -3.084 1 93.25 94 ASP A C 1
ATOM 676 O O . ASP A 1 94 ? 9.688 4.965 -2.889 1 93.25 94 ASP A O 1
ATOM 680 N N . ARG A 1 95 ? 7.426 4.684 -2.84 1 95.62 95 ARG A N 1
ATOM 681 C CA . ARG A 1 95 ? 7.211 5.93 -2.109 1 95.62 95 ARG A CA 1
ATOM 682 C C . ARG A 1 95 ? 5.867 5.918 -1.391 1 95.62 95 ARG A C 1
ATOM 684 O O . ARG A 1 95 ? 4.965 5.168 -1.765 1 95.62 95 ARG A O 1
ATOM 691 N N . LEU A 1 96 ? 5.754 6.719 -0.352 1 97.38 96 LEU A N 1
ATOM 692 C CA . LEU A 1 96 ? 4.477 6.934 0.318 1 97.38 96 LEU A CA 1
ATOM 693 C C . LEU A 1 96 ? 3.496 7.656 -0.599 1 97.38 96 LEU A C 1
ATOM 695 O O . LEU A 1 96 ? 3.904 8.453 -1.446 1 97.38 96 LEU A O 1
ATOM 699 N N . ARG A 1 97 ? 2.238 7.473 -0.358 1 95.5 97 ARG A N 1
ATOM 700 C CA . ARG A 1 97 ? 1.219 8.211 -1.099 1 95.5 97 ARG A CA 1
ATOM 701 C C . ARG A 1 97 ? 0.935 9.555 -0.446 1 95.5 97 ARG A C 1
ATOM 703 O O . ARG A 1 97 ? 0.405 9.617 0.665 1 95.5 97 ARG A O 1
ATOM 710 N N . ALA A 1 98 ? 1.263 10.531 -1.209 1 96.81 98 ALA A N 1
ATOM 711 C CA . ALA A 1 98 ? 1.053 11.875 -0.694 1 96.81 98 ALA A CA 1
ATOM 712 C C . ALA A 1 98 ? -0.427 12.25 -0.717 1 96.81 98 ALA A C 1
ATOM 714 O O . ALA A 1 98 ? -1.152 11.883 -1.644 1 96.81 98 ALA A O 1
ATOM 715 N N . VAL A 1 99 ? -0.895 12.914 0.288 1 97.19 99 VAL A N 1
ATOM 716 C CA . VAL A 1 99 ? -2.223 13.508 0.363 1 97.19 99 VAL A CA 1
ATOM 717 C C . VAL A 1 99 ? -2.1 15.031 0.446 1 97.19 99 VAL A C 1
ATOM 719 O O . VAL A 1 99 ? -1.63 15.57 1.452 1 97.19 99 VAL A O 1
ATOM 722 N N . PRO A 1 100 ? -2.533 15.727 -0.566 1 97.44 100 PRO A N 1
ATOM 723 C CA . PRO A 1 100 ? -2.371 17.188 -0.551 1 97.44 100 PRO A CA 1
ATOM 724 C C . PRO A 1 100 ? -3.145 17.859 0.585 1 97.44 100 PRO A C 1
ATOM 726 O O . PRO A 1 100 ? -4.336 17.594 0.764 1 97.44 100 PRO A O 1
ATOM 729 N N . VAL A 1 101 ? -2.457 18.734 1.321 1 98.31 101 VAL A N 1
ATOM 730 C CA . VAL A 1 101 ? -3.072 19.516 2.391 1 98.31 101 VAL A CA 1
ATOM 731 C C . VAL A 1 101 ? -2.643 20.969 2.275 1 98.31 101 VAL A C 1
ATOM 733 O O . VAL A 1 101 ? -1.662 21.281 1.599 1 98.31 101 VAL A O 1
ATOM 736 N N . ASP A 1 102 ? -3.422 21.828 2.969 1 98 102 ASP A N 1
ATOM 737 C CA . ASP A 1 102 ? -3.139 23.25 3.039 1 98 102 ASP A CA 1
ATOM 738 C C . ASP A 1 102 ? -3.23 23.766 4.477 1 98 102 ASP A C 1
ATOM 740 O O . ASP A 1 102 ? -4.004 23.234 5.277 1 98 102 ASP A O 1
ATOM 744 N N . VAL A 1 103 ? -2.379 24.766 4.711 1 98.44 103 VAL A N 1
ATOM 745 C CA . VAL A 1 103 ? -2.482 25.469 5.988 1 98.44 103 VAL A CA 1
ATOM 746 C C . VAL A 1 103 ? -3.125 26.844 5.773 1 98.44 103 VAL A C 1
ATOM 748 O O . VAL A 1 103 ? -2.643 27.641 4.969 1 98.44 103 VAL A O 1
ATOM 751 N N . ARG A 1 104 ? -4.242 27.047 6.457 1 97.38 104 ARG A N 1
ATOM 752 C CA . ARG A 1 104 ? -4.945 28.328 6.414 1 97.38 104 ARG A CA 1
ATOM 753 C C . ARG A 1 104 ? -5.375 28.75 7.812 1 97.38 104 ARG A C 1
ATOM 755 O O . ARG A 1 104 ? -5.988 27.984 8.547 1 97.38 104 ARG A O 1
ATOM 762 N N . ASP A 1 105 ? -5.012 29.953 8.125 1 96.75 105 ASP A N 1
ATOM 763 C CA . ASP A 1 105 ? -5.418 30.547 9.391 1 96.75 105 ASP A CA 1
ATOM 764 C C . ASP A 1 105 ? -5.105 29.609 10.562 1 96.75 105 ASP A C 1
ATOM 766 O O . ASP A 1 105 ? -5.953 29.391 11.43 1 96.75 105 ASP A O 1
ATOM 770 N N . GLY A 1 106 ? -3.961 29.031 10.5 1 97.94 106 GLY A N 1
ATOM 771 C CA . GLY A 1 106 ? -3.459 28.219 11.609 1 97.94 106 GLY A CA 1
ATOM 772 C C . GLY A 1 106 ? -4.09 26.844 11.688 1 97.94 106 GLY A C 1
ATOM 773 O O . GLY A 1 106 ? -3.977 26.156 12.703 1 97.94 106 GLY A O 1
ATOM 774 N N . LYS A 1 107 ? -4.758 26.438 10.578 1 98.31 107 LYS A N 1
ATOM 775 C CA . LYS A 1 107 ? -5.398 25.125 10.547 1 98.31 107 LYS A CA 1
ATOM 776 C C . LYS A 1 107 ? -5.004 24.359 9.289 1 98.31 107 LYS A C 1
ATOM 778 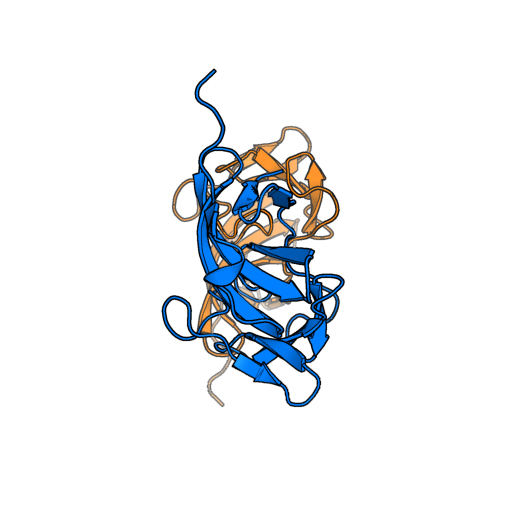O O . LYS A 1 107 ? -4.777 24.953 8.234 1 98.31 107 LYS A O 1
ATOM 783 N N . VAL A 1 108 ? -4.938 23.016 9.406 1 98.69 108 VAL A N 1
ATOM 784 C CA . VAL A 1 108 ? -4.594 22.156 8.289 1 98.69 108 VAL A CA 1
ATOM 785 C C . VAL A 1 108 ? -5.867 21.578 7.664 1 98.69 108 VAL A C 1
ATOM 787 O O . VAL A 1 108 ? -6.754 21.094 8.375 1 98.69 108 VAL A O 1
ATOM 790 N N . TYR A 1 109 ? -5.992 21.625 6.375 1 98.25 109 TYR A N 1
ATOM 791 C CA . TYR A 1 109 ? -7.137 21.125 5.617 1 98.25 109 TYR A CA 1
ATOM 792 C C . TYR A 1 109 ? -6.691 20.203 4.496 1 98.25 109 TYR A C 1
ATOM 794 O O . TYR A 1 109 ? -5.566 20.297 4.004 1 98.25 109 TYR A O 1
ATOM 802 N N . LEU A 1 110 ? -7.598 19.234 4.18 1 97.62 110 LEU A N 1
ATOM 803 C CA . LEU A 1 110 ? -7.375 18.594 2.887 1 97.62 110 LEU A CA 1
ATOM 804 C C . LEU A 1 110 ? -7.406 19.625 1.764 1 97.62 110 LEU A C 1
ATOM 806 O O . LEU A 1 110 ? -8.234 20.547 1.779 1 97.62 110 LEU A O 1
ATOM 810 N N . ALA A 1 111 ? -6.492 19.422 0.925 1 95.12 111 ALA A N 1
ATOM 811 C CA . ALA A 1 111 ? -6.445 20.391 -0.173 1 95.12 111 ALA A CA 1
ATOM 812 C C . ALA A 1 111 ? -7.59 20.156 -1.154 1 95.12 111 ALA A C 1
ATOM 814 O O . ALA A 1 111 ? -8.07 19.031 -1.305 1 95.12 111 ALA A O 1
ATOM 815 N N . MET B 1 1 ? 17.078 -28.766 6.555 1 43.25 1 MET B N 1
ATOM 816 C CA . MET B 1 1 ? 16.5 -27.547 5.973 1 43.25 1 MET B CA 1
ATOM 817 C C . MET B 1 1 ? 15.133 -27.828 5.371 1 43.25 1 MET B C 1
ATOM 819 O O . MET B 1 1 ? 15 -28.656 4.477 1 43.25 1 MET B O 1
ATOM 823 N N . THR B 1 2 ? 14.125 -27.766 6.227 1 51.62 2 THR B N 1
ATOM 824 C CA . THR B 1 2 ? 12.828 -28.203 5.707 1 51.62 2 THR B CA 1
ATOM 825 C C . THR B 1 2 ? 12.547 -27.547 4.355 1 51.62 2 THR B C 1
ATOM 827 O O . THR B 1 2 ? 12.891 -26.391 4.137 1 51.62 2 THR B O 1
ATOM 830 N N . ALA B 1 3 ? 12.453 -28.312 3.395 1 64.12 3 ALA B N 1
ATOM 831 C CA . ALA B 1 3 ? 12.18 -27.844 2.035 1 64.12 3 ALA B CA 1
ATOM 832 C C . ALA B 1 3 ? 11.078 -26.797 2.021 1 64.12 3 ALA B C 1
ATOM 834 O O . ALA B 1 3 ? 10.125 -26.859 2.803 1 64.12 3 ALA B O 1
ATOM 835 N N . PRO B 1 4 ? 11.367 -25.672 1.346 1 75.44 4 PRO B N 1
ATOM 836 C CA . PRO B 1 4 ? 10.281 -24.688 1.277 1 75.44 4 PRO B CA 1
ATOM 837 C C . PRO B 1 4 ? 8.953 -25.312 0.854 1 75.44 4 PRO B C 1
ATOM 839 O O . PRO B 1 4 ? 8.93 -26.234 0.036 1 75.44 4 PRO B O 1
ATOM 842 N N . ALA B 1 5 ? 7.953 -25.078 1.577 1 90.62 5 ALA B N 1
ATOM 843 C CA . ALA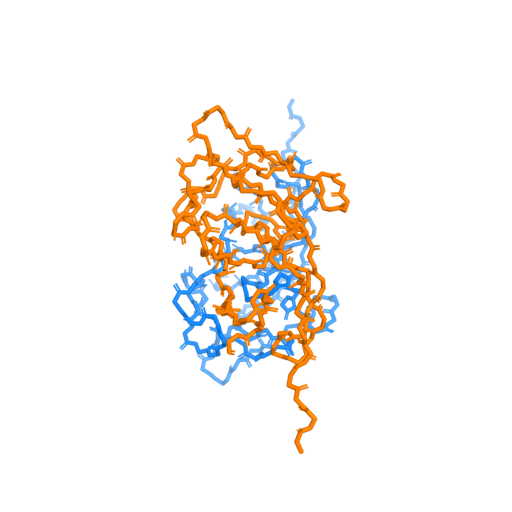 B 1 5 ? 6.613 -25.578 1.268 1 90.62 5 ALA B CA 1
ATOM 844 C C . ALA B 1 5 ? 6.047 -24.891 0.031 1 90.62 5 ALA B C 1
ATOM 846 O O . ALA B 1 5 ? 6.211 -23.672 -0.141 1 90.62 5 ALA B O 1
ATOM 847 N N . ALA B 1 6 ? 5.465 -25.797 -0.915 1 97.44 6 ALA B N 1
ATOM 848 C CA . ALA B 1 6 ? 4.785 -25.234 -2.086 1 97.44 6 ALA B CA 1
ATOM 849 C C . ALA B 1 6 ? 3.645 -24.312 -1.676 1 97.44 6 ALA B C 1
ATOM 851 O O . ALA B 1 6 ? 2.961 -24.562 -0.681 1 97.44 6 ALA B O 1
ATOM 852 N N . LEU B 1 7 ? 3.52 -23.266 -2.529 1 98.5 7 LEU B N 1
ATOM 853 C CA . LEU B 1 7 ? 2.387 -22.359 -2.311 1 98.5 7 LEU B CA 1
ATOM 854 C C . LEU B 1 7 ? 1.089 -23 -2.795 1 98.5 7 LEU B C 1
ATOM 856 O O . LEU B 1 7 ? 0.062 -22.922 -2.115 1 98.5 7 LEU B O 1
ATOM 860 N N . ILE B 1 8 ? 1.135 -23.641 -3.959 1 98.62 8 ILE B N 1
ATOM 861 C CA . ILE B 1 8 ? -0.036 -24.188 -4.637 1 98.62 8 ILE B CA 1
ATOM 862 C C . ILE B 1 8 ? 0.406 -25.062 -5.812 1 98.62 8 ILE B C 1
ATOM 864 O O . ILE B 1 8 ? 1.511 -24.891 -6.332 1 98.62 8 ILE B O 1
ATOM 868 N N . ALA B 1 9 ? -0.414 -25.969 -6.207 1 98.75 9 ALA B N 1
ATOM 869 C CA . ALA B 1 9 ? -0.19 -26.672 -7.461 1 98.75 9 ALA B CA 1
ATOM 870 C C . ALA B 1 9 ? -0.487 -25.781 -8.664 1 98.75 9 ALA B C 1
ATOM 872 O O . ALA B 1 9 ? -1.47 -25.047 -8.664 1 98.75 9 ALA B O 1
ATOM 873 N N . LEU B 1 10 ? 0.379 -25.891 -9.711 1 98.75 10 LEU B N 1
ATOM 874 C CA . LEU B 1 10 ? 0.162 -25.078 -10.898 1 98.75 10 LEU B CA 1
ATOM 875 C C . LEU B 1 10 ? -1.216 -25.344 -11.5 1 98.75 10 LEU B C 1
ATOM 877 O O . LEU B 1 10 ? -1.917 -24.406 -11.898 1 98.75 10 LEU B O 1
ATOM 881 N N . ASP B 1 11 ? -1.676 -26.594 -11.461 1 98.5 11 ASP B N 1
ATOM 882 C CA . ASP B 1 11 ? -2.916 -26.984 -12.125 1 98.5 11 ASP B CA 1
ATOM 883 C C . ASP B 1 11 ? -4.133 -26.578 -11.297 1 98.5 11 ASP B C 1
ATOM 885 O O . ASP B 1 11 ? -5.27 -26.672 -11.773 1 98.5 11 ASP B O 1
ATOM 889 N N . ALA B 1 12 ? -3.904 -26.078 -10.078 1 98.56 12 ALA B N 1
ATOM 890 C CA . ALA B 1 12 ? -4.996 -25.547 -9.273 1 98.56 12 ALA B CA 1
ATOM 891 C C . ALA B 1 12 ? -5.379 -24.141 -9.742 1 98.56 12 ALA B C 1
ATOM 893 O O . ALA B 1 12 ? -6.434 -23.625 -9.359 1 98.56 12 ALA B O 1
ATOM 894 N N . ILE B 1 13 ? -4.512 -23.516 -10.539 1 98.69 13 ILE B N 1
ATOM 895 C CA . ILE B 1 13 ? -4.816 -22.234 -11.18 1 98.69 13 ILE B CA 1
ATOM 896 C C . ILE B 1 13 ? -5.105 -22.469 -12.664 1 98.69 13 ILE B C 1
ATOM 898 O O . ILE B 1 13 ? -4.23 -22.906 -13.414 1 98.69 13 ILE B O 1
ATOM 902 N N . ALA B 1 14 ? -6.328 -22.188 -13.039 1 98.44 14 ALA B N 1
ATOM 903 C CA . ALA B 1 14 ? -6.605 -22.281 -14.469 1 98.44 14 ALA B CA 1
ATOM 904 C C . ALA B 1 14 ? -5.703 -21.344 -15.273 1 98.44 14 ALA B C 1
ATOM 906 O O . ALA B 1 14 ? -5.344 -20.266 -14.797 1 98.44 14 A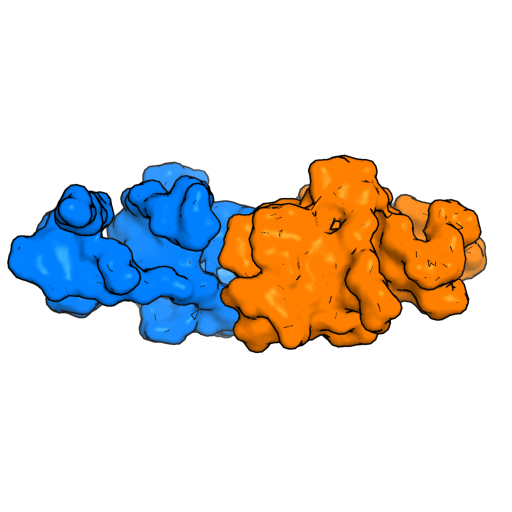LA B O 1
ATOM 907 N N . ASP B 1 15 ? -5.332 -21.75 -16.516 1 98.31 15 ASP B N 1
ATOM 908 C CA . ASP B 1 15 ? -4.527 -20.875 -17.359 1 98.31 15 ASP B CA 1
ATOM 909 C C . ASP B 1 15 ? -5.234 -19.531 -17.594 1 98.31 15 ASP B C 1
ATOM 911 O O . ASP B 1 15 ? -6.426 -19.516 -17.906 1 98.31 15 ASP B O 1
ATOM 915 N N . GLY B 1 16 ? -4.559 -18.453 -17.391 1 97.81 16 GLY B N 1
ATOM 916 C CA . GLY B 1 16 ? -5.125 -17.125 -17.578 1 97.81 16 GLY B CA 1
ATOM 917 C C . GLY B 1 16 ? -5.953 -16.656 -16.406 1 97.81 16 GLY B C 1
ATOM 918 O O . GLY B 1 16 ? -6.648 -15.641 -16.484 1 97.81 16 GLY B O 1
ATOM 919 N N . ALA B 1 17 ? -5.848 -17.359 -15.242 1 98.25 17 ALA B N 1
ATOM 920 C CA . ALA B 1 17 ? -6.699 -17.031 -14.102 1 98.25 17 ALA B CA 1
ATOM 921 C C . ALA B 1 17 ? -5.863 -16.594 -12.906 1 98.25 17 ALA B C 1
ATOM 923 O O . ALA B 1 17 ? -4.633 -16.672 -12.93 1 98.25 17 ALA B O 1
ATOM 924 N N . PHE B 1 18 ? -6.562 -16.047 -11.969 1 98.81 18 PHE B N 1
ATOM 925 C CA . PHE B 1 18 ? -5.965 -15.617 -10.711 1 98.81 18 PHE B CA 1
ATOM 926 C C . PHE B 1 18 ? -6.203 -16.656 -9.617 1 98.81 18 PHE B C 1
ATOM 928 O O . PHE B 1 18 ? -7.152 -17.438 -9.695 1 98.81 18 PHE B O 1
ATOM 935 N N . ALA B 1 19 ? -5.387 -16.641 -8.633 1 98.75 19 ALA B N 1
ATOM 936 C CA . ALA B 1 19 ? -5.586 -17.359 -7.371 1 98.75 19 ALA B CA 1
ATOM 937 C C . ALA B 1 19 ? -5.039 -16.547 -6.195 1 98.75 19 ALA B C 1
ATOM 939 O O . ALA B 1 19 ? -4.227 -15.633 -6.387 1 98.75 19 ALA B O 1
ATOM 940 N N . GLU B 1 20 ? -5.543 -16.797 -5.043 1 98.81 20 GLU B N 1
ATOM 941 C CA . GLU B 1 20 ? -5.047 -16.219 -3.805 1 98.81 20 GLU B CA 1
ATOM 942 C C . GLU B 1 20 ? -4.398 -17.266 -2.912 1 98.81 20 GLU B C 1
ATOM 944 O O . GLU B 1 20 ? -4.914 -18.375 -2.787 1 98.81 20 GLU B O 1
ATOM 949 N N . VAL B 1 21 ? -3.229 -16.969 -2.354 1 98.62 21 VAL B N 1
ATOM 950 C CA . VAL B 1 21 ? -2.59 -17.844 -1.378 1 98.62 21 VAL B CA 1
ATOM 951 C C . VAL B 1 21 ? -1.986 -17.016 -0.251 1 98.62 21 VAL B C 1
ATOM 953 O O . VAL B 1 21 ? -1.705 -15.828 -0.431 1 98.62 21 VAL B O 1
ATOM 956 N N . GLU B 1 22 ? -1.893 -17.594 0.923 1 97.81 22 GLU B N 1
ATOM 957 C CA . GLU B 1 22 ? -1.104 -17.016 2.006 1 97.81 22 GLU B CA 1
ATOM 958 C C . GLU B 1 22 ? 0.336 -17.531 1.973 1 97.81 22 GLU B C 1
ATOM 960 O O . GLU B 1 22 ? 0.577 -18.719 1.729 1 97.81 22 GLU B O 1
ATOM 965 N N . ALA B 1 23 ? 1.269 -16.656 2.174 1 97.5 23 ALA B N 1
ATOM 966 C CA . ALA B 1 23 ? 2.686 -17.016 2.193 1 97.5 23 ALA B CA 1
ATOM 967 C C . ALA B 1 23 ? 3.447 -16.172 3.215 1 97.5 23 ALA B C 1
ATOM 969 O O . ALA B 1 23 ? 3.02 -15.07 3.566 1 97.5 23 ALA B O 1
ATOM 970 N N . VAL B 1 24 ? 4.594 -16.703 3.691 1 95.75 24 VAL B N 1
ATOM 971 C CA . VAL B 1 24 ? 5.473 -15.922 4.562 1 95.75 24 VAL B CA 1
ATOM 972 C C . VAL B 1 24 ? 6.438 -15.094 3.717 1 95.75 24 VAL B C 1
ATOM 974 O O . VAL B 1 24 ? 7.289 -15.641 3.016 1 95.75 24 VAL B O 1
ATOM 977 N N . VAL B 1 25 ? 6.223 -13.828 3.752 1 93.44 25 VAL B N 1
ATOM 978 C CA . VAL B 1 25 ? 7.086 -12.883 3.055 1 93.44 25 VAL B CA 1
ATOM 979 C C . VAL B 1 25 ? 7.754 -11.953 4.066 1 93.44 25 VAL B C 1
ATOM 981 O O . VAL B 1 25 ? 7.078 -11.305 4.867 1 93.44 25 VAL B O 1
ATOM 984 N N . ASP B 1 26 ? 9.039 -11.945 4.07 1 89.25 26 ASP B N 1
ATOM 985 C CA . ASP B 1 26 ? 9.82 -11.117 4.988 1 89.25 26 ASP B CA 1
ATOM 986 C C . ASP B 1 26 ? 9.414 -11.383 6.438 1 89.25 26 ASP B C 1
ATOM 988 O O . ASP B 1 26 ? 9.312 -10.453 7.238 1 89.25 26 ASP B O 1
ATOM 992 N N . GLY B 1 27 ? 9.078 -12.648 6.637 1 91.5 27 GLY B N 1
ATOM 993 C CA . GLY B 1 27 ? 8.828 -13.07 8 1 91.5 27 GLY B CA 1
ATOM 994 C C . GLY B 1 27 ? 7.375 -12.914 8.422 1 91.5 27 GLY B C 1
ATOM 995 O O . GLY B 1 27 ? 6.996 -13.297 9.523 1 91.5 27 GLY B O 1
ATOM 996 N N . ASP B 1 28 ? 6.562 -12.398 7.578 1 94.5 28 ASP B N 1
ATOM 997 C CA . ASP B 1 28 ? 5.16 -12.156 7.906 1 94.5 28 ASP B CA 1
ATOM 998 C C . ASP B 1 28 ? 4.238 -12.961 6.992 1 94.5 28 ASP B C 1
ATOM 1000 O O . ASP B 1 28 ? 4.574 -13.219 5.836 1 94.5 28 ASP B O 1
ATOM 1004 N N . ALA B 1 29 ? 3.105 -13.312 7.547 1 96.44 29 ALA B N 1
ATOM 1005 C CA . ALA B 1 29 ? 2.07 -13.922 6.715 1 96.44 29 ALA B CA 1
ATOM 1006 C C . ALA B 1 29 ? 1.414 -12.883 5.809 1 96.44 29 ALA B C 1
ATOM 1008 O O . ALA B 1 29 ? 0.855 -11.891 6.289 1 96.44 29 ALA B O 1
ATOM 1009 N N . GLU B 1 30 ? 1.532 -13.086 4.531 1 97 30 GLU B N 1
ATOM 1010 C CA . GLU B 1 30 ? 0.982 -12.164 3.547 1 97 30 GLU B CA 1
ATOM 1011 C C . GLU B 1 30 ? 0.046 -12.883 2.578 1 97 30 GLU B C 1
ATOM 1013 O O . GLU B 1 30 ? 0.291 -14.031 2.209 1 97 30 GLU B O 1
ATOM 1018 N N . SER B 1 31 ? -0.995 -12.172 2.156 1 98.38 31 SER B N 1
ATOM 1019 C CA . SER B 1 31 ? -1.835 -12.641 1.058 1 98.38 31 SER B CA 1
ATOM 1020 C C . SER B 1 31 ? -1.246 -12.25 -0.294 1 98.38 31 SER B C 1
ATOM 1022 O O . SER B 1 31 ? -0.838 -11.102 -0.493 1 98.38 31 SER B O 1
ATOM 1024 N N . LEU B 1 32 ? -1.194 -13.234 -1.214 1 98.81 32 LEU B N 1
ATOM 1025 C CA . LEU B 1 32 ? -0.688 -13 -2.561 1 98.81 32 LEU B CA 1
ATOM 1026 C C . LEU B 1 32 ? -1.784 -13.203 -3.6 1 98.81 32 LEU B C 1
ATOM 1028 O O . LEU B 1 32 ? -2.65 -14.062 -3.43 1 98.81 32 LEU B O 1
ATOM 1032 N N . VAL B 1 33 ? -1.76 -12.414 -4.656 1 98.88 33 VAL B N 1
ATOM 1033 C CA . VAL B 1 33 ? -2.475 -12.75 -5.883 1 98.88 33 VAL B CA 1
ATOM 1034 C C . VAL B 1 33 ? -1.514 -13.383 -6.887 1 98.88 33 VAL B C 1
ATOM 1036 O O . VAL B 1 33 ? -0.429 -12.852 -7.137 1 98.88 33 VAL B O 1
ATOM 1039 N N . LEU B 1 34 ? -1.875 -14.539 -7.344 1 98.88 34 LEU B N 1
ATOM 1040 C CA . LEU B 1 34 ? -1.149 -15.25 -8.391 1 98.88 34 LEU B CA 1
ATOM 1041 C C . LEU B 1 34 ? -1.871 -15.133 -9.727 1 98.88 34 LEU B C 1
ATOM 1043 O O . LEU B 1 34 ? -3.104 -15.172 -9.781 1 98.88 34 LEU B O 1
ATOM 1047 N N . TYR B 1 35 ? -1.139 -14.969 -10.75 1 98.88 35 TYR B N 1
ATOM 1048 C CA . TYR B 1 35 ? -1.641 -15.031 -12.117 1 98.88 35 TYR B CA 1
ATOM 1049 C C . TYR B 1 35 ? -0.89 -16.094 -12.922 1 98.88 35 TYR B C 1
ATOM 1051 O O . TYR B 1 35 ? 0.337 -16.031 -13.031 1 98.88 35 TYR B O 1
ATOM 1059 N N . ARG B 1 36 ? -1.624 -17.016 -13.508 1 98.69 36 ARG B N 1
ATOM 1060 C CA . ARG B 1 36 ? -0.991 -18.031 -14.344 1 98.69 36 ARG B CA 1
ATOM 1061 C C . ARG B 1 36 ? -1.053 -17.641 -15.82 1 98.69 36 ARG B C 1
ATOM 1063 O O . ARG B 1 36 ? -2.113 -17.266 -16.328 1 98.69 36 ARG B O 1
ATOM 1070 N N . ASP B 1 37 ? 0.001 -17.703 -16.453 1 98 37 ASP B N 1
ATOM 1071 C CA . ASP B 1 37 ? 0.152 -17.547 -17.906 1 98 37 ASP B CA 1
ATOM 1072 C C . ASP B 1 37 ? 0.946 -18.719 -18.5 1 98 37 ASP B C 1
ATOM 1074 O O . ASP B 1 37 ? 2.174 -18.656 -18.578 1 98 37 ASP B O 1
ATOM 1078 N N . GLY B 1 38 ? 0.222 -19.688 -18.953 1 97.88 38 GLY B N 1
ATOM 1079 C CA . GLY B 1 38 ? 0.859 -20.922 -19.375 1 97.88 38 GLY B CA 1
ATOM 1080 C C . GLY B 1 38 ? 1.62 -21.625 -18.266 1 97.88 38 GLY B C 1
ATOM 1081 O O . GLY B 1 38 ? 1.037 -22 -17.25 1 97.88 38 GLY B O 1
ATOM 1082 N N . ALA B 1 39 ? 2.926 -21.766 -18.453 1 98.06 39 ALA B N 1
ATOM 1083 C CA . ALA B 1 39 ? 3.762 -22.453 -17.469 1 98.06 39 ALA B CA 1
ATOM 1084 C C . ALA B 1 39 ? 4.34 -21.453 -16.453 1 98.06 39 ALA B C 1
ATOM 1086 O O . ALA B 1 39 ? 5.035 -21.859 -15.523 1 98.06 39 ALA B O 1
ATOM 1087 N N . GLN B 1 40 ? 4.043 -20.234 -16.656 1 97.69 40 GLN B N 1
ATOM 1088 C CA . GLN B 1 40 ? 4.59 -19.188 -15.781 1 97.69 40 GLN B CA 1
ATOM 1089 C C . GLN B 1 40 ? 3.537 -18.688 -14.797 1 97.69 40 GLN B C 1
ATOM 1091 O O . GLN B 1 40 ? 2.338 -18.734 -15.086 1 97.69 40 GLN B O 1
ATOM 1096 N N . VAL B 1 41 ? 4.008 -18.312 -13.641 1 98.69 41 VAL B N 1
ATOM 1097 C CA . VAL B 1 41 ? 3.158 -17.688 -12.641 1 98.69 41 VAL B CA 1
ATOM 1098 C C . VAL B 1 41 ? 3.801 -16.391 -12.164 1 98.69 41 VAL B C 1
ATOM 1100 O O . VAL B 1 41 ? 5.008 -16.328 -11.922 1 98.69 41 VAL B O 1
ATOM 1103 N N . ARG B 1 42 ? 3.02 -15.32 -12.125 1 98.62 42 ARG B N 1
ATOM 1104 C CA . ARG B 1 42 ? 3.412 -14.07 -11.477 1 98.62 42 ARG B CA 1
ATOM 1105 C C . ARG B 1 42 ? 2.676 -13.883 -10.156 1 98.62 42 ARG B C 1
ATOM 1107 O O . ARG B 1 42 ? 1.537 -14.328 -10.008 1 98.62 42 ARG B O 1
ATOM 1114 N N . ALA B 1 43 ? 3.354 -13.273 -9.234 1 98.75 43 ALA B N 1
ATOM 1115 C CA . ALA B 1 43 ? 2.76 -13.062 -7.918 1 98.75 43 ALA B CA 1
ATOM 1116 C C . ALA B 1 43 ? 3 -11.641 -7.43 1 98.75 43 ALA B C 1
ATOM 1118 O O . ALA B 1 43 ? 4.074 -11.07 -7.652 1 98.75 43 ALA B O 1
ATOM 1119 N N . PHE B 1 44 ? 2.064 -11.086 -6.773 1 98.44 44 PHE B N 1
ATOM 1120 C CA . PHE B 1 44 ? 2.109 -9.781 -6.113 1 98.44 44 PHE B CA 1
ATOM 1121 C C . PHE B 1 44 ? 1.487 -9.859 -4.723 1 98.44 44 PHE B C 1
ATOM 1123 O O . PHE B 1 44 ? 0.687 -10.758 -4.445 1 98.44 44 PHE B O 1
ATOM 1130 N N . LEU B 1 45 ? 1.918 -8.961 -3.852 1 98.19 45 LEU B N 1
ATOM 1131 C CA . LEU B 1 45 ? 1.113 -8.805 -2.646 1 98.19 45 LEU B CA 1
ATOM 1132 C C . LEU B 1 45 ? -0.325 -8.438 -2.998 1 98.19 45 LEU B C 1
ATOM 1134 O O . LEU B 1 45 ? -0.562 -7.609 -3.879 1 98.19 45 LEU B O 1
ATOM 1138 N N . ASN B 1 46 ? -1.304 -9.047 -2.369 1 98.69 46 ASN B N 1
ATOM 1139 C CA . ASN B 1 46 ? -2.725 -8.781 -2.572 1 98.69 46 ASN B CA 1
ATOM 1140 C C . ASN B 1 46 ? -3.158 -7.488 -1.884 1 98.69 46 ASN B C 1
ATOM 1142 O O . ASN B 1 46 ? -4.117 -7.488 -1.108 1 98.69 46 ASN B O 1
ATOM 1146 N N . ILE B 1 47 ? -2.439 -6.434 -2.182 1 97.5 47 ILE B N 1
ATOM 1147 C CA . ILE B 1 47 ? -2.639 -5.113 -1.592 1 97.5 47 ILE B CA 1
ATOM 1148 C C . ILE B 1 47 ? -2.492 -4.039 -2.668 1 97.5 47 ILE B C 1
ATOM 1150 O O . ILE B 1 47 ? -1.492 -4.004 -3.387 1 97.5 47 ILE B O 1
ATOM 1154 N N . CYS B 1 48 ? -3.445 -3.193 -2.797 1 97.62 48 CYS B N 1
ATOM 1155 C CA . CYS B 1 48 ? -3.402 -2.117 -3.779 1 97.62 48 CYS B CA 1
ATOM 1156 C C . CYS B 1 48 ? -2.605 -0.93 -3.252 1 97.62 48 CYS B C 1
ATOM 1158 O O . CYS B 1 48 ? -2.865 -0.443 -2.15 1 97.62 48 CYS B O 1
ATOM 1160 N N . PRO B 1 49 ? -1.703 -0.405 -3.945 1 95.31 49 PRO B N 1
ATOM 1161 C CA . PRO B 1 49 ? -0.877 0.705 -3.465 1 95.31 49 PRO B CA 1
ATOM 1162 C C . PRO B 1 49 ? -1.67 1.999 -3.291 1 95.31 49 PRO B C 1
ATOM 1164 O O . PRO B 1 49 ? -1.177 2.953 -2.684 1 95.31 49 PRO B O 1
ATOM 1167 N N . HIS B 1 50 ? -2.924 2.086 -3.764 1 94.12 50 HIS B N 1
ATOM 1168 C CA . HIS B 1 50 ? -3.736 3.295 -3.67 1 94.12 50 HIS B CA 1
ATOM 1169 C C . HIS B 1 50 ? -4.039 3.645 -2.219 1 94.12 50 HIS B C 1
ATOM 1171 O O . HIS B 1 50 ? -3.789 4.77 -1.78 1 94.12 50 HIS B O 1
ATOM 1177 N N . ALA B 1 51 ? -4.516 2.6 -1.513 1 93.06 51 ALA B N 1
ATOM 1178 C CA . ALA B 1 51 ? -4.938 2.871 -0.141 1 93.06 51 ALA B CA 1
ATOM 1179 C C . ALA B 1 51 ? -4.691 1.662 0.757 1 93.06 51 ALA B C 1
ATOM 1181 O O . ALA B 1 51 ? -5.254 1.57 1.852 1 93.06 51 ALA B O 1
ATOM 1182 N N . GLY B 1 52 ? -3.963 0.672 0.241 1 94.56 52 GLY B N 1
ATOM 1183 C CA . GLY B 1 52 ? -3.586 -0.468 1.062 1 94.56 52 GLY B CA 1
ATOM 1184 C C . GLY B 1 52 ? -4.695 -1.488 1.215 1 94.56 52 GLY B C 1
ATOM 1185 O O . GLY B 1 52 ? -4.617 -2.375 2.066 1 94.56 52 GLY B O 1
ATOM 1186 N N . ARG B 1 53 ? -5.66 -1.353 0.407 1 95.81 53 ARG B N 1
ATOM 1187 C CA . ARG B 1 53 ? -6.762 -2.307 0.465 1 95.81 53 ARG B CA 1
ATOM 1188 C C . ARG B 1 53 ? -6.445 -3.557 -0.349 1 95.81 53 ARG B C 1
ATOM 1190 O O . ARG B 1 53 ? -5.605 -3.521 -1.251 1 95.81 53 ARG B O 1
ATOM 1197 N N . ARG B 1 54 ? -7.188 -4.633 -0.004 1 97.38 54 ARG B N 1
ATOM 1198 C CA . ARG B 1 54 ? -7.051 -5.848 -0.801 1 97.38 54 ARG B CA 1
ATOM 1199 C C . ARG B 1 54 ? -7.555 -5.633 -2.223 1 97.38 54 ARG B C 1
ATOM 1201 O O . ARG B 1 54 ? -8.547 -4.934 -2.434 1 97.38 54 ARG B O 1
ATOM 1208 N N . LEU B 1 55 ? -6.941 -6.371 -3.127 1 98.62 55 LEU B N 1
ATOM 1209 C CA . LEU B 1 55 ? -7.312 -6.301 -4.539 1 98.62 55 LEU B CA 1
ATOM 1210 C C . LEU B 1 55 ? -8.57 -7.113 -4.812 1 98.62 55 LEU B C 1
ATOM 1212 O O . LEU B 1 55 ? -9.383 -6.742 -5.664 1 98.62 55 LEU B O 1
ATOM 1216 N N . ASP B 1 56 ? -8.742 -8.258 -4.156 1 98.62 56 ASP B N 1
ATOM 1217 C CA . ASP B 1 56 ? -9.875 -9.141 -4.395 1 98.62 56 ASP B CA 1
ATOM 1218 C C . ASP B 1 56 ? -11.117 -8.656 -3.65 1 98.62 56 ASP B C 1
ATOM 1220 O O . ASP B 1 56 ? -11.016 -8.07 -2.572 1 98.62 56 ASP B O 1
ATOM 1224 N N . TRP B 1 57 ? -12.273 -8.82 -4.234 1 97.94 57 TRP B N 1
ATOM 1225 C CA . TRP B 1 57 ? -13.492 -8.328 -3.613 1 97.94 57 TRP B CA 1
ATOM 1226 C C . TRP B 1 57 ? -14.016 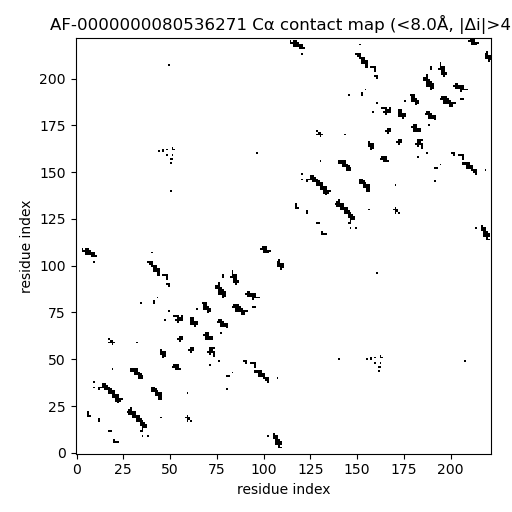-9.312 -2.57 1 97.94 57 TRP B C 1
ATOM 1228 O O . TRP B 1 57 ? -14.867 -8.961 -1.749 1 97.94 57 TRP B O 1
ATOM 1238 N N . ALA B 1 58 ? -13.625 -10.531 -2.662 1 97.88 58 ALA B N 1
ATOM 1239 C CA . ALA B 1 58 ? -13.75 -11.617 -1.701 1 97.88 58 ALA B CA 1
ATOM 1240 C C . ALA B 1 58 ? -12.523 -12.531 -1.746 1 97.88 58 ALA B C 1
ATOM 1242 O O . ALA B 1 58 ? -11.75 -12.492 -2.701 1 97.88 58 ALA B O 1
ATOM 1243 N N . PRO B 1 59 ? -12.25 -13.281 -0.667 1 96.44 59 PRO B N 1
ATOM 1244 C CA . PRO B 1 59 ? -11.023 -14.086 -0.644 1 96.44 59 PRO B CA 1
ATOM 1245 C C . PRO B 1 59 ? -10.828 -14.906 -1.917 1 96.44 59 PRO B C 1
ATOM 1247 O O . PRO B 1 59 ? -11.594 -15.836 -2.176 1 96.44 59 PRO B O 1
ATOM 1250 N N . GLY B 1 60 ? -9.875 -14.516 -2.715 1 97.38 60 GLY B N 1
ATOM 1251 C CA . GLY B 1 60 ? -9.492 -15.25 -3.91 1 97.38 60 GLY B CA 1
ATOM 1252 C C . GLY B 1 60 ? -10.328 -14.891 -5.125 1 97.38 60 GLY B C 1
ATOM 1253 O O . GLY B 1 60 ? -10.148 -15.461 -6.203 1 97.38 60 GLY B O 1
ATOM 1254 N N . GLN B 1 61 ? -11.32 -13.977 -4.926 1 98.31 61 GLN B N 1
ATOM 1255 C CA . GLN B 1 61 ? -12.164 -13.547 -6.035 1 98.31 61 GLN B CA 1
ATOM 1256 C C . GLN B 1 61 ? -11.695 -12.203 -6.586 1 98.31 61 GLN B C 1
ATOM 1258 O O . GLN B 1 61 ? -11.844 -11.172 -5.93 1 98.31 61 GLN B O 1
ATOM 1263 N N . PHE B 1 62 ? -11.18 -12.242 -7.859 1 98.75 62 PHE B N 1
ATOM 1264 C CA . PHE B 1 62 ? -10.555 -11.07 -8.469 1 98.75 62 PHE B CA 1
ATOM 1265 C C . PHE B 1 62 ? -11.344 -10.617 -9.695 1 98.75 62 PHE B C 1
ATOM 1267 O O . PHE B 1 62 ? -12 -11.422 -10.352 1 98.75 62 PHE B O 1
ATOM 1274 N N . LEU B 1 63 ? -11.234 -9.359 -9.945 1 98.5 63 LEU B N 1
ATOM 1275 C CA . LEU B 1 63 ? -11.812 -8.789 -11.156 1 98.5 63 LEU B CA 1
ATOM 1276 C C . LEU B 1 63 ? -10.758 -8.664 -12.258 1 98.5 63 LEU B C 1
ATOM 1278 O O . LEU B 1 63 ? -9.617 -8.289 -11.992 1 98.5 63 LEU B O 1
ATOM 1282 N N . LYS B 1 64 ? -11.102 -9.055 -13.43 1 98 64 LYS B N 1
ATOM 1283 C CA . LYS B 1 64 ? -10.273 -8.906 -14.625 1 98 64 LYS B CA 1
ATOM 1284 C C . LYS B 1 64 ? -10.992 -8.078 -15.688 1 98 64 LYS B C 1
ATOM 1286 O O . LYS B 1 64 ? -12.156 -8.328 -16 1 98 64 LYS B O 1
ATOM 1291 N N . SER B 1 65 ? -10.336 -7.117 -16.219 1 97.75 65 SER B N 1
ATOM 1292 C CA . SER B 1 65 ? -10.938 -6.309 -17.266 1 97.75 65 SER B CA 1
ATOM 1293 C C . SER B 1 65 ? -11.031 -7.082 -18.578 1 97.75 65 SER B C 1
ATOM 1295 O O . SER B 1 65 ? -10.445 -8.164 -18.703 1 97.75 65 SER B O 1
ATOM 1297 N N . ARG B 1 66 ? -11.734 -6.473 -19.547 1 95.94 66 ARG B N 1
ATOM 1298 C CA . ARG B 1 66 ? -11.859 -7.086 -20.859 1 95.94 66 ARG B CA 1
ATOM 1299 C C . ARG B 1 66 ? -10.5 -7.207 -21.531 1 95.94 66 ARG B C 1
ATOM 1301 O O . ARG B 1 66 ? -10.258 -8.148 -22.297 1 95.94 66 ARG B O 1
ATOM 1308 N N . GLU B 1 67 ? -9.586 -6.254 -21.156 1 96.5 67 GLU B N 1
ATOM 1309 C CA . GLU B 1 67 ? -8.25 -6.215 -21.734 1 96.5 67 GLU B CA 1
ATOM 1310 C C . GLU B 1 67 ? -7.301 -7.156 -21 1 96.5 67 GLU B C 1
ATOM 1312 O O . GLU B 1 67 ? -6.133 -7.281 -21.375 1 96.5 67 GLU B O 1
ATOM 1317 N N . GLY B 1 68 ? -7.75 -7.809 -19.984 1 96.62 68 GLY B N 1
ATOM 1318 C CA . GLY B 1 68 ? -6.973 -8.828 -19.297 1 96.62 68 GLY B CA 1
ATOM 1319 C C . GLY B 1 68 ? -6.184 -8.289 -18.125 1 96.62 68 GLY B C 1
ATOM 1320 O O . GLY B 1 68 ? -5.234 -8.922 -17.656 1 96.62 68 GLY B O 1
ATOM 1321 N N . HIS B 1 69 ? -6.5 -7.117 -17.578 1 98.31 69 HIS B N 1
ATOM 1322 C CA . HIS B 1 69 ? -5.789 -6.508 -16.453 1 98.31 69 HIS B CA 1
ATOM 1323 C C . HIS B 1 69 ? -6.418 -6.902 -15.125 1 98.31 69 HIS B C 1
ATOM 1325 O O . HIS B 1 69 ? -7.613 -7.207 -15.062 1 98.31 69 HIS B O 1
ATOM 1331 N N . LEU B 1 70 ? -5.633 -6.922 -14.062 1 98.81 70 LEU B N 1
ATOM 1332 C CA . LEU B 1 70 ? -6.137 -7.07 -12.703 1 98.81 70 LEU B CA 1
ATOM 1333 C C . LEU B 1 70 ? -6.77 -5.77 -12.219 1 98.81 70 LEU B C 1
ATOM 1335 O O . LEU B 1 70 ? -6.156 -4.703 -12.312 1 98.81 70 LEU B O 1
ATOM 1339 N N . VAL B 1 71 ? -7.992 -5.844 -11.766 1 98.81 71 VAL B N 1
ATOM 1340 C CA . VAL B 1 71 ? -8.703 -4.645 -11.328 1 98.81 71 VAL B CA 1
ATOM 1341 C C . VAL B 1 71 ? -9 -4.738 -9.828 1 98.81 71 VAL B C 1
ATOM 1343 O O . VAL B 1 71 ? -9.578 -5.727 -9.367 1 98.81 71 VAL B O 1
ATOM 1346 N N . CYS B 1 72 ? -8.531 -3.791 -9.102 1 98.56 72 CYS B N 1
ATOM 1347 C CA . CYS B 1 72 ? -8.883 -3.725 -7.688 1 98.56 72 CYS B CA 1
ATOM 1348 C C . CYS B 1 72 ? -10.352 -3.389 -7.504 1 98.56 72 CYS B C 1
ATOM 1350 O O . CYS B 1 72 ? -10.836 -2.375 -8.016 1 98.56 72 CYS B O 1
ATOM 1352 N N . ALA B 1 73 ? -10.992 -4.051 -6.707 1 96.69 73 ALA B N 1
ATOM 1353 C CA . ALA B 1 73 ? -12.445 -3.932 -6.551 1 96.69 73 ALA B CA 1
ATOM 1354 C C . ALA B 1 73 ? -12.805 -2.713 -5.711 1 96.69 73 ALA B C 1
ATOM 1356 O O . ALA B 1 73 ? -13.953 -2.258 -5.727 1 96.69 73 ALA B O 1
ATOM 1357 N N . ALA B 1 74 ? -11.898 -2.23 -4.934 1 95.81 74 ALA B N 1
ATOM 1358 C CA . ALA B 1 74 ? -12.211 -1.164 -3.986 1 95.81 74 ALA B CA 1
ATOM 1359 C C . ALA B 1 74 ? -12.461 0.157 -4.707 1 95.81 74 ALA B C 1
ATOM 1361 O O . ALA B 1 74 ? -13.531 0.755 -4.57 1 95.81 74 ALA B O 1
ATOM 1362 N N . HIS B 1 75 ? -11.5 0.609 -5.598 1 96 75 HIS B N 1
ATOM 1363 C CA . HIS B 1 75 ? -11.625 1.917 -6.23 1 96 75 HIS B CA 1
ATOM 1364 C C . HIS B 1 75 ? -11.43 1.819 -7.738 1 96 75 HIS B C 1
ATOM 1366 O O . HIS B 1 75 ? -11.359 2.84 -8.43 1 96 75 HIS B O 1
ATOM 1372 N N . GLY B 1 76 ? -11.125 0.603 -8.188 1 97.69 76 GLY B N 1
ATOM 1373 C CA . GLY B 1 76 ? -11.172 0.374 -9.625 1 97.69 76 GLY B CA 1
ATOM 1374 C C . GLY B 1 76 ? -9.82 0.549 -10.297 1 97.69 76 GLY B C 1
ATOM 1375 O O . GLY B 1 76 ? -9.742 0.67 -11.516 1 97.69 76 GLY B O 1
ATOM 1376 N N . ALA B 1 77 ? -8.766 0.585 -9.562 1 98.25 77 ALA B N 1
ATOM 1377 C CA . ALA B 1 77 ? -7.438 0.636 -10.172 1 98.25 77 ALA B CA 1
ATOM 1378 C C . ALA B 1 77 ? -7.18 -0.599 -11.031 1 98.25 77 ALA B C 1
ATOM 1380 O O . ALA B 1 77 ? -7.527 -1.717 -10.641 1 98.25 77 ALA B O 1
ATOM 1381 N N . SER B 1 78 ? -6.535 -0.376 -12.188 1 98.69 78 SER B N 1
ATOM 1382 C CA . SER B 1 78 ? -6.211 -1.466 -13.102 1 98.69 78 SER B CA 1
ATOM 1383 C C . SER B 1 78 ? -4.703 -1.658 -13.219 1 98.69 78 SER B C 1
ATOM 1385 O O . SER B 1 78 ? -3.955 -0.686 -13.336 1 98.69 78 SER B O 1
ATOM 1387 N N . PHE B 1 79 ? -4.266 -2.898 -13.227 1 98.81 79 PHE B N 1
ATOM 1388 C CA . PHE B 1 79 ? -2.842 -3.209 -13.203 1 98.81 79 PHE B CA 1
ATOM 1389 C C . PHE B 1 79 ? -2.477 -4.156 -14.336 1 98.81 79 PHE B C 1
ATOM 1391 O O . PHE B 1 79 ? -3.166 -5.152 -14.57 1 98.81 79 PHE B O 1
ATOM 1398 N N . ALA B 1 80 ? -1.396 -3.791 -15.008 1 98.44 80 ALA B N 1
ATOM 1399 C CA . ALA B 1 80 ? -0.833 -4.711 -15.992 1 98.44 80 ALA B CA 1
ATOM 1400 C C . ALA B 1 80 ? -0.262 -5.957 -15.32 1 98.44 80 ALA B C 1
ATOM 1402 O O . ALA B 1 80 ? 0.376 -5.859 -14.266 1 98.44 80 ALA B O 1
ATOM 1403 N N . LEU B 1 81 ? -0.447 -7.094 -15.906 1 97.25 81 LEU B N 1
ATOM 1404 C CA . LEU B 1 81 ? -0.121 -8.352 -15.242 1 97.25 81 LEU B CA 1
ATOM 1405 C C . LEU B 1 81 ? 1.343 -8.719 -15.461 1 97.25 81 LEU B C 1
ATOM 1407 O O . LEU B 1 81 ? 1.889 -9.562 -14.75 1 97.25 81 LEU B O 1
ATOM 1411 N N . ASP B 1 82 ? 1.937 -8.172 -16.453 1 95.56 82 ASP B N 1
ATOM 1412 C CA . ASP B 1 82 ? 3.338 -8.484 -16.703 1 95.56 82 ASP B CA 1
ATOM 1413 C C . ASP B 1 82 ? 4.258 -7.727 -15.758 1 95.56 82 ASP B C 1
ATOM 1415 O O . ASP B 1 82 ? 5.238 -8.289 -15.258 1 95.56 82 ASP B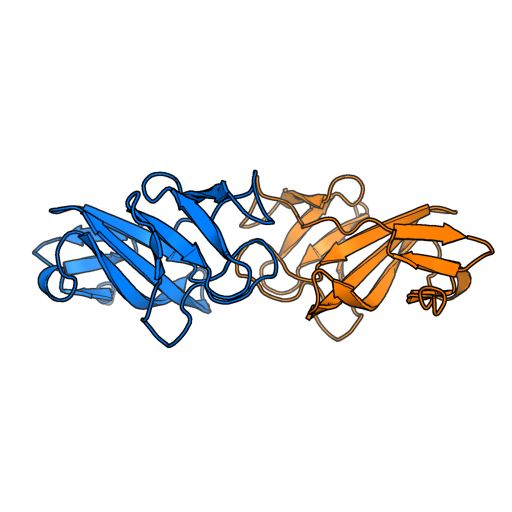 O 1
ATOM 1419 N N . SER B 1 83 ? 3.922 -6.465 -15.414 1 96.31 83 SER B N 1
ATOM 1420 C CA . SER B 1 83 ? 4.816 -5.605 -14.641 1 96.31 83 SER B CA 1
ATOM 1421 C C . SER B 1 83 ? 4.223 -5.281 -13.273 1 96.31 83 SER B C 1
ATOM 1423 O O . SER B 1 83 ? 4.957 -4.941 -12.344 1 96.31 83 SER B O 1
ATOM 1425 N N . GLY B 1 84 ? 2.928 -5.332 -13.164 1 97.88 84 GLY B N 1
ATOM 1426 C CA . GLY B 1 84 ? 2.266 -4.867 -11.953 1 97.88 84 GLY B CA 1
ATOM 1427 C C . GLY B 1 84 ? 1.974 -3.377 -11.969 1 97.88 84 GLY B C 1
ATOM 1428 O O . GLY B 1 84 ? 1.445 -2.832 -11 1 97.88 84 GLY B O 1
ATOM 1429 N N . ASP B 1 85 ? 2.252 -2.686 -13.125 1 97.69 85 ASP B N 1
ATOM 1430 C CA . ASP B 1 85 ? 2.066 -1.24 -13.211 1 97.69 85 ASP B CA 1
ATOM 1431 C C . ASP B 1 85 ? 0.585 -0.873 -13.172 1 97.69 85 ASP B C 1
ATOM 1433 O O . ASP B 1 85 ? -0.239 -1.522 -13.82 1 97.69 85 ASP B O 1
ATOM 1437 N N . CYS B 1 86 ? 0.271 0.114 -12.398 1 98 86 CYS B N 1
ATOM 1438 C CA . CYS B 1 86 ? -1.077 0.666 -12.477 1 98 86 CYS B CA 1
ATOM 1439 C C . CYS B 1 86 ? -1.271 1.454 -13.766 1 98 86 CYS B C 1
ATOM 1441 O O . CYS B 1 86 ? -0.601 2.463 -13.992 1 98 86 CYS B O 1
ATOM 1443 N N . ILE B 1 87 ? -2.221 1.071 -14.555 1 98.06 87 ILE B N 1
ATOM 1444 C CA . ILE B 1 87 ? -2.35 1.652 -15.883 1 98.06 87 ILE B CA 1
ATOM 1445 C C . ILE B 1 87 ? -3.607 2.514 -15.953 1 98.06 87 ILE B C 1
ATOM 1447 O O . ILE B 1 87 ? -3.807 3.26 -16.922 1 98.06 87 ILE B O 1
ATOM 1451 N N . ALA B 1 88 ? -4.484 2.418 -14.984 1 97.69 88 ALA B N 1
ATOM 1452 C CA . ALA B 1 88 ? -5.699 3.221 -14.891 1 97.69 88 ALA B CA 1
ATOM 1453 C C . ALA B 1 88 ? -6.227 3.262 -13.461 1 97.69 88 ALA B C 1
ATOM 1455 O O . ALA B 1 88 ? -6.059 2.301 -12.703 1 97.69 88 ALA B O 1
ATOM 1456 N N . GLY B 1 89 ? -6.934 4.363 -13.125 1 96.12 89 GLY B N 1
ATOM 1457 C CA . GLY B 1 89 ? -7.492 4.496 -11.789 1 96.12 89 GLY B CA 1
ATOM 1458 C C . GLY B 1 89 ? -6.703 5.445 -10.906 1 96.12 89 GLY B C 1
ATOM 1459 O O . GLY B 1 89 ? -5.879 6.219 -11.391 1 96.12 89 GLY B O 1
ATOM 1460 N N . PRO B 1 90 ? -6.938 5.379 -9.633 1 94.62 90 PRO B N 1
ATOM 1461 C CA . PRO B 1 90 ? -6.508 6.461 -8.742 1 94.62 90 PRO B CA 1
ATOM 1462 C C . PRO B 1 90 ? -5.023 6.387 -8.398 1 94.62 90 PRO B C 1
ATOM 1464 O O . PRO B 1 90 ? -4.461 7.344 -7.859 1 94.62 90 PRO B O 1
ATOM 1467 N N . CYS B 1 91 ? -4.316 5.301 -8.633 1 94.56 91 CYS B N 1
ATOM 1468 C CA . CYS B 1 91 ? -2.9 5.227 -8.297 1 94.56 91 CYS B CA 1
ATOM 1469 C C . CYS B 1 91 ? -2.051 5.062 -9.547 1 94.56 91 CYS B C 1
ATOM 1471 O O . CYS B 1 91 ? -1.001 4.418 -9.508 1 94.56 91 CYS B O 1
ATOM 1473 N N . LYS B 1 92 ? -2.549 5.555 -10.602 1 94 92 LYS B N 1
ATOM 1474 C CA . LYS B 1 92 ? -1.743 5.531 -11.82 1 94 92 LYS B CA 1
ATOM 1475 C C . LYS B 1 92 ? -0.333 6.051 -11.555 1 94 92 LYS B C 1
ATOM 1477 O O . LYS B 1 92 ? -0.158 7.082 -10.898 1 94 92 LYS B O 1
ATOM 1482 N N . GLY B 1 93 ? 0.683 5.32 -12.047 1 89.25 93 GLY B N 1
ATOM 1483 C CA . GLY B 1 93 ? 2.08 5.656 -11.828 1 89.25 93 GLY B CA 1
ATOM 1484 C C . GLY B 1 93 ? 2.73 4.824 -10.734 1 89.25 93 GLY B C 1
ATOM 1485 O O . GLY B 1 93 ? 3.959 4.742 -10.664 1 89.25 93 GLY B O 1
ATOM 1486 N N . ASP B 1 94 ? 1.941 4.289 -9.859 1 93.25 94 ASP B N 1
ATOM 1487 C CA . ASP B 1 94 ? 2.416 3.312 -8.883 1 93.25 94 ASP B CA 1
ATOM 1488 C C . ASP B 1 94 ? 2.412 1.902 -9.469 1 93.25 94 ASP B C 1
ATOM 1490 O O . ASP B 1 94 ? 2.229 1.729 -10.68 1 93.25 94 ASP B O 1
ATOM 1494 N N . ARG B 1 95 ? 2.777 0.932 -8.625 1 95.62 95 ARG B N 1
ATOM 1495 C CA . ARG B 1 95 ? 2.766 -0.453 -9.086 1 95.62 95 ARG B CA 1
ATOM 1496 C C . ARG B 1 95 ? 2.557 -1.413 -7.918 1 95.62 95 ARG B C 1
ATOM 1498 O O . ARG B 1 95 ? 2.814 -1.062 -6.762 1 95.62 95 ARG B O 1
ATOM 1505 N N . LEU B 1 96 ? 2.062 -2.596 -8.211 1 97.44 96 LEU B N 1
ATOM 1506 C CA . LEU B 1 96 ? 1.973 -3.664 -7.223 1 97.44 96 LEU B CA 1
ATOM 1507 C C . LEU B 1 96 ? 3.361 -4.133 -6.801 1 97.44 96 LEU B C 1
ATOM 1509 O O . LEU B 1 96 ? 4.305 -4.09 -7.598 1 97.44 96 LEU B O 1
ATOM 1513 N N . ARG B 1 97 ? 3.449 -4.672 -5.629 1 95.5 97 ARG B N 1
ATOM 1514 C CA . ARG B 1 97 ? 4.707 -5.262 -5.176 1 95.5 97 ARG B CA 1
ATOM 1515 C C . ARG B 1 97 ? 4.828 -6.711 -5.629 1 95.5 97 ARG B C 1
ATOM 1517 O O . ARG B 1 97 ? 4.066 -7.574 -5.18 1 95.5 97 ARG B O 1
ATOM 1524 N N . ALA B 1 98 ? 5.812 -6.883 -6.43 1 96.81 98 ALA B N 1
ATOM 1525 C CA . ALA B 1 98 ? 6.031 -8.227 -6.949 1 96.81 98 ALA B CA 1
ATOM 1526 C C . ALA B 1 98 ? 6.66 -9.133 -5.887 1 96.81 98 ALA B C 1
ATOM 1528 O O . ALA B 1 98 ? 7.5 -8.688 -5.102 1 96.81 98 ALA B O 1
ATOM 1529 N N . VAL B 1 99 ? 6.23 -10.344 -5.82 1 97.19 99 VAL B N 1
ATOM 1530 C CA . VAL B 1 99 ? 6.832 -11.398 -5.012 1 97.19 99 VAL B CA 1
ATOM 1531 C C . VAL B 1 99 ? 7.383 -12.5 -5.918 1 97.19 99 VAL B C 1
ATOM 1533 O O . VAL B 1 99 ? 6.621 -13.211 -6.574 1 97.19 99 VAL B O 1
ATOM 1536 N N . PRO B 1 100 ? 8.688 -12.656 -5.938 1 97.44 100 PRO B N 1
ATOM 1537 C CA . PRO B 1 100 ? 9.266 -13.656 -6.844 1 97.44 100 PRO B CA 1
ATOM 1538 C C . PRO B 1 100 ? 8.82 -15.078 -6.512 1 97.44 100 PRO B C 1
ATOM 1540 O O . PRO B 1 100 ? 8.914 -15.5 -5.355 1 97.44 100 PRO B O 1
ATOM 1543 N N . VAL B 1 101 ? 8.375 -15.805 -7.535 1 98.25 101 VAL B N 1
ATOM 1544 C CA . VAL B 1 101 ? 7.992 -17.203 -7.398 1 98.25 101 VAL B CA 1
ATOM 1545 C C . VAL B 1 101 ? 8.594 -18.016 -8.539 1 98.25 101 VAL B C 1
ATOM 1547 O O . VAL B 1 101 ? 9.016 -17.469 -9.555 1 98.25 101 VAL B O 1
ATOM 1550 N N . ASP B 1 102 ? 8.609 -19.344 -8.312 1 98 102 ASP B N 1
ATOM 1551 C CA . ASP B 1 102 ? 9.086 -20.297 -9.305 1 98 102 ASP B CA 1
ATOM 1552 C C . ASP B 1 102 ? 8.117 -21.469 -9.453 1 98 102 ASP B C 1
ATOM 1554 O O . ASP B 1 102 ? 7.445 -21.859 -8.492 1 98 102 ASP B O 1
ATOM 1558 N N . VAL B 1 103 ? 8.102 -21.969 -10.695 1 98.44 103 VAL B N 1
ATOM 1559 C CA . VAL B 1 103 ? 7.355 -23.203 -10.938 1 98.44 103 VAL B CA 1
ATOM 1560 C C . VAL B 1 103 ? 8.328 -24.359 -11.117 1 98.44 103 VAL B C 1
ATOM 1562 O O . VAL B 1 103 ? 9.219 -24.297 -11.977 1 98.44 103 VAL B O 1
ATOM 1565 N N . ARG B 1 104 ? 8.172 -25.359 -10.258 1 97.38 104 ARG B N 1
ATOM 1566 C CA . ARG B 1 104 ? 8.977 -26.562 -10.336 1 97.38 104 ARG B CA 1
ATOM 1567 C C . ARG B 1 104 ? 8.109 -27.812 -10.156 1 97.38 104 ARG B C 1
ATOM 1569 O O . ARG B 1 104 ? 7.34 -27.906 -9.203 1 97.38 104 ARG B O 1
ATOM 1576 N N . ASP B 1 105 ? 8.25 -28.672 -11.078 1 96.69 105 ASP B N 1
ATOM 1577 C CA . ASP B 1 105 ? 7.559 -29.953 -11.016 1 96.69 105 ASP B CA 1
ATOM 1578 C C . ASP B 1 105 ? 6.066 -29.766 -10.75 1 96.69 105 ASP B C 1
ATOM 1580 O O . ASP B 1 105 ? 5.488 -30.422 -9.883 1 96.69 105 ASP B O 1
ATOM 1584 N N . GLY B 1 106 ? 5.52 -28.797 -11.43 1 97.88 106 GLY B N 1
ATOM 1585 C CA . GLY B 1 106 ? 4.082 -28.594 -11.398 1 97.88 106 GLY B CA 1
ATOM 1586 C C . GLY B 1 106 ? 3.605 -27.906 -10.133 1 97.88 106 GLY B C 1
ATOM 1587 O O . GLY B 1 106 ? 2.408 -27.891 -9.836 1 97.88 106 GLY B O 1
ATOM 1588 N N . LYS B 1 107 ? 4.555 -27.312 -9.383 1 98.31 107 LYS B N 1
ATOM 1589 C CA . LYS B 1 107 ? 4.207 -26.609 -8.148 1 98.31 107 LYS B CA 1
ATOM 1590 C C . LYS B 1 107 ? 4.82 -25.219 -8.109 1 98.31 107 LYS B C 1
ATOM 1592 O O . LYS B 1 107 ? 5.906 -25 -8.648 1 98.31 107 LYS B O 1
ATOM 1597 N N . VAL B 1 108 ? 4.125 -24.281 -7.453 1 98.69 108 VAL B N 1
ATOM 1598 C CA . VAL B 1 108 ? 4.594 -22.906 -7.32 1 98.69 108 VAL B CA 1
ATOM 1599 C C . VAL B 1 108 ? 5.262 -22.719 -5.957 1 98.69 108 VAL B C 1
ATOM 1601 O O . VAL B 1 108 ? 4.719 -23.141 -4.93 1 98.69 108 VAL B O 1
ATOM 1604 N N . TYR B 1 109 ? 6.406 -22.109 -5.91 1 98.25 109 TYR B N 1
ATOM 1605 C CA . TYR B 1 109 ? 7.184 -21.859 -4.703 1 98.25 109 TYR B CA 1
ATOM 1606 C C . TYR B 1 109 ? 7.594 -20.391 -4.621 1 98.25 109 TYR B C 1
ATOM 1608 O O . TYR B 1 109 ? 7.719 -19.719 -5.648 1 98.25 109 TYR B O 1
ATOM 1616 N N . LEU B 1 110 ? 7.719 -19.922 -3.357 1 97.62 110 LEU B N 1
ATOM 1617 C CA . LEU B 1 110 ? 8.477 -18.688 -3.25 1 97.62 110 LEU B CA 1
ATOM 1618 C C . LEU B 1 110 ? 9.883 -18.859 -3.799 1 97.62 110 LEU B C 1
ATOM 1620 O O . LEU B 1 110 ? 10.516 -19.891 -3.58 1 97.62 110 LEU B O 1
ATOM 1624 N N . ALA B 1 111 ? 10.25 -17.859 -4.477 1 95.12 111 ALA B N 1
ATOM 1625 C CA . ALA B 1 111 ? 11.586 -17.969 -5.059 1 95.12 111 ALA B CA 1
ATOM 1626 C C . ALA B 1 111 ? 12.664 -17.766 -4 1 95.12 111 ALA B C 1
ATOM 1628 O O . ALA B 1 111 ? 12.445 -17.062 -3.008 1 95.12 111 ALA B O 1
#

pLDDT: mean 95.78, std 7.8, range [42.78, 98.88]

Radius of gyration: 19.34 Å; Cα contacts (8 Å, |Δi|>4): 519; chains: 2; bounding box: 40×60×40 Å

Sequence (222 aa):
MTAPAALIALDAIADGAFAEVEAVVDGDAESLVLYRDGAQVRAFLNICPHAGRRLDWAPGQFLKSREGHLVCAAHGASFALDSGDCIAGPCKGDRLRAVPVDVRDGKVYLAMTAPAALIALDAIADGAFAEVEAVVDGDAESLVLYRDGAQVRAFLNICPHAGRRLDWAPGQFLKSREGHLVCAAHGASFALDSGDCIAGPCKGDRLRAVPVDVRDGKVYLA

Solvent-accessible surface area (backbone atoms only — not comparable to full-atom values): 12496 Å² total; per-residue (Å²): 124,82,69,84,69,68,68,46,52,49,82,77,38,51,73,73,30,65,42,55,45,75,44,75,56,96,87,35,85,37,52,29,37,35,38,28,56,79,87,44,62,44,37,25,48,40,40,34,76,72,80,46,42,54,27,43,75,45,97,57,41,70,47,63,47,96,90,63,26,45,28,25,60,80,78,52,32,27,22,40,75,88,74,28,37,26,75,38,53,85,37,52,80,45,52,44,49,72,43,67,51,42,73,53,96,63,26,30,28,76,96,125,82,70,82,68,68,68,45,51,48,81,77,38,53,74,73,30,66,41,54,44,75,44,75,53,96,86,34,84,38,54,29,38,34,39,28,55,76,88,43,62,46,36,24,48,42,41,34,75,70,77,46,42,54,27,42,76,44,98,56,41,69,46,64,46,97,89,66,26,46,27,25,62,80,78,52,31,27,22,41,74,90,77,27,36,27,77,37,53,87,38,51,82,44,53,44,50,75,42,67,51,41,72,54,95,62,27,30,27,75,97

Nearest PDB structures (foldseek):
  5bok-assembly1_A  TM=7.274E-01  e=1.105E-05  Diaphorobacter sp. DS2
  3c0d-assembly3_C  TM=7.041E-01  e=2.158E-05  Vibrio parahaemolyticus RIMD 2210633
  2jza-assembly1_A  TM=6.420E-01  e=1.217E-04  Pectobacterium atrosepticum SCRI1043
  2jo6-assembly1_A  TM=6.985E-01  e=4.642E-04  Escherichia coli
  6jm5-assembly2_B  TM=3.292E-01  e=1.432E+00  Homo sapiens

Organism: Stenotrophomonas maltophilia (strain K279a) (NCBI:txid522373)

InterPro domains:
  IPR017941 Rieske [2Fe-2S] iron-sulphur domain [PF00355] (27-93)
  IPR017941 Rieske [2Fe-2S] iron-sulphur domain [PS51296] (5-110)
  IPR036922 Rieske [2Fe-2S] iron-sulphur domain superfamily [G3DSA:2.102.10.10] (5-111)
  IPR036922 Rieske [2Fe-2S] iron-sulphur domain superfamily [SSF50022] (21-110)

Foldseek 3Di:
DPPFDFFWFLVVADALGWFWTWDQDPNDTFIWIWGHHPQDIWIFTQADPQPRDGQAPDHGHWDADPVSWTFRPPFTFTADRVFQAGCDTDPHPDGTGTFDWDDDPRTIGGD/DPPFDFFWFLVVADALGWFWTWDQDPNDTFIWIWGHHPQDIWIFTQADPQPRDGQAPDHGHWDADPVSWTFRPPFTFTADRVFQAGCDTDPHPDGTGTFDWDDDPRTIGGD

Secondary structure (DSSP, 8-state):
---PPPSEEGGGS-TT-EEEEEEEETTEEEEEEEEEETTEEEEEES--TTTS--SSSBTTB-EE-TTS-EE-TTT--EE-TTT-BEEESTTTT-B--B--EEEETTEEEE-/---PPPSEEGGGS-TT-EEEEEEEETTEEEEEEEEEETTEEEEEES--TTTS--SSSBTTB-EE-TTS-EE-TTT--EE-TTT-BEEESTTTT-BPPB--EEEETTEEEE-